Protein AF-A0A3P7R2J6-F1 (afdb_monomer_lite)

Sequence (200 aa):
VFAETDKSRPGPAIRRESARAYRVFIKEEDLAAKFSRNQPDRDTSVAAAWGLPATSIGGKEVRNVSLSYWCLSPGRAIYELLAQNIRNIILTSGTLYPVRSLQLELGLEGAIVLQNPHVIAREQVHVAVIPKAPDGGALNSGYAFRDSVAYQRSLGLMLANLFRIIPRGILVFFPSYALMRKCLDYWQVCCCPDFHFLLQ

Foldseek 3Di:
DDDDDPVPDDDPVVVVVLVVFKDKDKDKDFPVVVPPDDDDDDDPPPDDPPRDDDDDDPDDRDIDIDIDMDGNQQLVVVVVVVVVVDPDDDDDDPPCPPVVVVCVSNVNNVPDDDDDPDPDDPVVDDDDDDQWAPVRQGQDCDPVPLLDPSNLVRVQNRVLVVLVVDPPDDDDDDPDPVSVVSSVVSLVPPPPVSSVVVPD

InterPro domains:
  IPR027417 P-loop containing nucleoside triphosphate hydrolase [G3DSA:3.40.50.300] (136-197)
  IPR045028 Helicase superfamily 1/2, DinG/Rad3-like [PTHR11472] (34-188)

Secondary structure (DSSP, 8-state):
-----GGG---HHHHHHHHHHEEEEEEEEEGGGGSSS----S------TTSPPP---TTS--EEEEEEEEE--THHHHHHHHHTT-S------TT--SHHHHHHHHT-TTS----PPPSS-GGG-------B-TTS-B---STTTTT-HHHHHHHHHHHHHHHHH-TT------S-HHHHHHHHHHHHHS--GGGGGG--

Structure (mmCIF, N/CA/C/O backbone):
data_AF-A0A3P7R2J6-F1
#
_entry.id   AF-A0A3P7R2J6-F1
#
loop_
_atom_site.group_PDB
_atom_site.id
_atom_site.type_symbol
_atom_site.label_atom_id
_atom_site.label_alt_id
_atom_site.label_comp_id
_atom_site.label_asym_id
_atom_site.label_entity_id
_atom_site.label_seq_id
_atom_site.pdbx_PDB_ins_code
_atom_site.Cartn_x
_atom_site.Cartn_y
_atom_site.Cartn_z
_atom_site.occupancy
_atom_site.B_iso_or_equiv
_atom_site.auth_seq_id
_atom_site.auth_comp_id
_atom_site.auth_asym_id
_atom_site.auth_atom_id
_atom_site.pdbx_PDB_model_num
ATOM 1 N N . VAL A 1 1 ? 18.055 12.170 34.040 1.00 30.91 1 VAL A N 1
ATOM 2 C CA . VAL A 1 1 ? 17.493 12.154 35.408 1.00 30.91 1 VAL A CA 1
ATOM 3 C C . VAL A 1 1 ? 16.235 13.003 35.387 1.00 30.91 1 VAL A C 1
ATOM 5 O O . VAL A 1 1 ? 16.337 14.217 35.466 1.00 30.91 1 VAL A O 1
ATOM 8 N N . PHE A 1 2 ? 15.072 12.393 35.164 1.00 27.39 2 PHE A N 1
ATOM 9 C CA . PHE A 1 2 ? 13.793 13.071 35.372 1.00 27.39 2 PHE A CA 1
ATOM 10 C C . PHE A 1 2 ? 13.275 12.603 36.729 1.00 27.39 2 PHE A C 1
ATOM 12 O O . PHE A 1 2 ? 13.072 11.407 36.934 1.00 27.39 2 PHE A O 1
ATOM 19 N N . ALA A 1 3 ? 13.180 13.531 37.678 1.00 30.17 3 ALA A N 1
ATOM 20 C CA . ALA A 1 3 ? 12.633 13.274 38.998 1.00 30.17 3 ALA A CA 1
ATOM 21 C C . ALA A 1 3 ? 11.109 13.131 38.872 1.00 30.17 3 ALA A C 1
ATOM 23 O O . ALA A 1 3 ? 10.397 14.114 38.677 1.00 30.17 3 ALA A O 1
ATOM 24 N N . GLU A 1 4 ? 10.622 11.894 38.930 1.00 33.28 4 GLU A N 1
ATOM 25 C CA . GLU A 1 4 ? 9.196 11.577 39.014 1.00 33.28 4 GLU A CA 1
ATOM 26 C C . GLU A 1 4 ? 8.696 11.876 40.434 1.00 33.28 4 GLU A C 1
ATOM 28 O O . GLU A 1 4 ? 9.169 11.287 41.409 1.00 33.28 4 GLU A O 1
ATOM 33 N N . THR A 1 5 ? 7.745 12.801 40.561 1.00 37.22 5 THR A N 1
ATOM 34 C CA . THR A 1 5 ? 7.047 13.090 41.816 1.00 37.22 5 THR A CA 1
ATOM 35 C C . THR A 1 5 ? 6.115 11.929 42.183 1.00 37.22 5 THR A C 1
ATOM 37 O O . THR A 1 5 ? 5.394 11.386 41.352 1.00 37.22 5 THR A O 1
ATOM 40 N N . ASP A 1 6 ? 6.116 11.530 43.456 1.00 40.78 6 ASP A N 1
ATOM 41 C CA . ASP A 1 6 ? 5.529 10.270 43.957 1.00 40.78 6 ASP A CA 1
ATOM 42 C C . ASP A 1 6 ? 3.998 10.135 43.761 1.00 40.78 6 ASP A C 1
ATOM 44 O O . ASP A 1 6 ? 3.433 9.056 43.917 1.00 40.78 6 ASP A O 1
ATOM 48 N N . LYS A 1 7 ? 3.308 11.221 43.378 1.00 40.12 7 LYS A N 1
ATOM 49 C CA . LYS A 1 7 ? 1.847 11.262 43.167 1.00 40.12 7 LYS A CA 1
ATOM 50 C C . LYS A 1 7 ? 1.391 10.901 41.749 1.00 40.12 7 LYS A C 1
ATOM 52 O O . LYS A 1 7 ? 0.196 10.728 41.539 1.00 40.12 7 LYS A O 1
ATOM 57 N N . SER A 1 8 ? 2.306 10.768 40.790 1.00 44.53 8 SER A N 1
ATOM 58 C CA . SER A 1 8 ? 2.000 10.417 39.394 1.00 44.53 8 SER A CA 1
ATOM 59 C C . SER A 1 8 ? 2.550 9.050 38.995 1.00 44.53 8 SER A C 1
ATOM 61 O O . SER A 1 8 ? 2.707 8.776 37.810 1.00 44.53 8 SER A O 1
ATOM 63 N N . ARG A 1 9 ? 2.864 8.174 39.959 1.00 42.16 9 ARG A N 1
ATOM 64 C CA . ARG A 1 9 ? 3.350 6.827 39.651 1.00 42.16 9 ARG A CA 1
ATOM 65 C C . ARG A 1 9 ? 2.194 5.970 39.127 1.00 42.16 9 ARG A C 1
ATOM 67 O O . ARG A 1 9 ? 1.325 5.600 39.918 1.00 42.16 9 ARG A O 1
ATOM 74 N N . PRO A 1 10 ? 2.170 5.606 37.831 1.00 52.72 10 PRO A N 1
ATOM 75 C CA . PRO A 1 10 ? 1.213 4.623 37.352 1.00 52.72 10 PRO A CA 1
ATOM 76 C C . PRO A 1 10 ? 1.406 3.322 38.141 1.00 52.72 10 PRO A C 1
ATOM 78 O O . PRO A 1 10 ? 2.542 2.898 38.385 1.00 52.72 10 PRO A O 1
ATOM 81 N N . GLY A 1 11 ? 0.299 2.710 38.567 1.00 54.06 11 GLY A N 1
ATOM 82 C CA . GLY A 1 11 ? 0.320 1.487 39.367 1.00 54.06 11 GLY A CA 1
ATOM 83 C C . GLY A 1 11 ? 1.126 0.357 38.701 1.00 54.06 11 GLY A C 1
ATOM 84 O O . GLY A 1 11 ? 1.355 0.376 37.487 1.00 54.06 11 GLY A O 1
ATOM 85 N N . PRO A 1 12 ? 1.551 -0.665 39.465 1.00 56.03 12 PRO A N 1
ATOM 86 C CA . PRO A 1 12 ? 2.433 -1.729 38.973 1.00 56.03 12 PRO A CA 1
ATOM 87 C C . PRO A 1 12 ? 1.874 -2.473 37.746 1.00 56.03 12 PRO A C 1
ATOM 89 O O . PRO A 1 12 ? 2.648 -2.910 36.895 1.00 56.03 12 PRO A O 1
ATOM 92 N N . ALA A 1 13 ? 0.546 -2.554 37.607 1.00 57.53 13 ALA A N 1
ATOM 93 C CA . ALA A 1 13 ? -0.122 -3.108 36.429 1.00 57.53 13 ALA A CA 1
ATOM 94 C C . ALA A 1 13 ? 0.116 -2.268 35.158 1.00 57.53 13 ALA A C 1
ATOM 96 O O . ALA A 1 13 ? 0.540 -2.808 34.139 1.00 57.53 13 ALA A O 1
ATOM 97 N N . ILE A 1 14 ? -0.051 -0.943 35.245 1.00 60.50 14 ILE A N 1
ATOM 98 C CA . ILE A 1 14 ? 0.155 -0.012 34.125 1.00 60.50 14 ILE A CA 1
ATOM 99 C C . ILE A 1 14 ? 1.630 -0.006 33.708 1.00 60.50 14 ILE A C 1
ATOM 101 O O . ILE A 1 14 ? 1.932 -0.063 32.521 1.00 60.50 14 ILE A O 1
ATOM 105 N N . ARG A 1 15 ? 2.570 -0.034 34.665 1.00 58.94 15 ARG A N 1
ATOM 106 C CA . ARG A 1 15 ? 4.012 -0.137 34.360 1.00 58.94 15 ARG A CA 1
ATOM 107 C C . ARG A 1 15 ? 4.361 -1.418 33.603 1.00 58.94 15 ARG A C 1
ATOM 109 O O . ARG A 1 15 ? 5.131 -1.376 32.643 1.00 58.94 15 ARG A O 1
ATOM 116 N N . ARG A 1 16 ? 3.791 -2.553 34.019 1.00 60.91 16 ARG A N 1
ATOM 117 C CA . ARG A 1 16 ? 4.021 -3.855 33.376 1.00 60.91 16 ARG A CA 1
ATOM 118 C C . ARG A 1 16 ? 3.439 -3.903 31.963 1.00 60.91 16 ARG A C 1
ATOM 120 O O . ARG A 1 16 ? 3.999 -4.572 31.102 1.00 60.91 16 ARG A O 1
ATOM 127 N N . GLU A 1 17 ? 2.355 -3.180 31.719 1.00 63.66 17 GLU A N 1
ATOM 128 C CA . GLU A 1 17 ? 1.690 -3.100 30.421 1.00 63.66 17 GLU A CA 1
ATOM 129 C C . GLU A 1 17 ? 2.388 -2.120 29.459 1.00 63.66 17 GLU A C 1
ATOM 131 O O . GLU A 1 17 ? 2.658 -2.475 28.310 1.00 63.66 17 GLU A O 1
ATOM 136 N N . SER A 1 18 ? 2.820 -0.949 29.943 1.00 64.75 18 SER A N 1
ATOM 137 C CA . SER A 1 18 ? 3.639 -0.000 29.172 1.00 64.75 18 SER A CA 1
ATOM 138 C C . SER A 1 18 ? 4.976 -0.611 28.737 1.00 64.75 18 SER A C 1
ATOM 140 O O . SER A 1 18 ? 5.429 -0.381 27.618 1.00 64.75 18 SER A O 1
ATOM 142 N N . ALA A 1 19 ? 5.583 -1.469 29.563 1.00 68.62 19 ALA A N 1
ATOM 143 C CA . ALA A 1 19 ? 6.794 -2.205 29.195 1.00 68.62 19 ALA A CA 1
ATOM 144 C C . ALA A 1 19 ? 6.578 -3.231 28.062 1.00 68.62 19 ALA A C 1
ATOM 146 O O . ALA A 1 19 ? 7.545 -3.669 27.439 1.00 68.62 19 ALA A O 1
ATOM 147 N N . ARG A 1 20 ? 5.334 -3.636 27.764 1.00 74.94 20 ARG A N 1
ATOM 148 C CA . ARG A 1 20 ? 5.023 -4.543 26.641 1.00 74.94 20 ARG A CA 1
ATOM 149 C C . ARG A 1 20 ? 4.793 -3.781 25.341 1.00 74.94 20 ARG A C 1
ATOM 151 O O . ARG A 1 20 ? 5.204 -4.268 24.295 1.00 74.94 20 ARG A O 1
ATOM 158 N N . ALA A 1 21 ? 4.185 -2.598 25.419 1.00 81.69 21 ALA A N 1
ATOM 159 C CA . ALA A 1 21 ? 3.823 -1.798 24.254 1.00 81.69 21 ALA A CA 1
ATOM 160 C C . ALA A 1 21 ? 4.933 -0.848 23.782 1.00 81.69 21 ALA A C 1
ATOM 162 O O . ALA A 1 21 ? 4.986 -0.552 22.593 1.00 81.69 21 ALA A O 1
ATOM 163 N N . TYR A 1 22 ? 5.817 -0.380 24.668 1.00 88.44 22 TYR A N 1
ATOM 164 C CA . TYR A 1 22 ? 6.804 0.643 24.319 1.00 88.44 22 TYR A CA 1
ATOM 165 C C . TYR A 1 22 ? 8.252 0.140 24.344 1.00 88.44 22 TYR A C 1
ATOM 167 O O . TYR A 1 22 ? 8.627 -0.741 25.127 1.00 88.44 22 TYR A O 1
ATOM 175 N N . ARG A 1 23 ? 9.093 0.720 23.482 1.00 89.19 23 ARG A N 1
ATOM 176 C CA . ARG A 1 23 ? 10.543 0.480 23.419 1.00 89.19 23 ARG A CA 1
ATOM 177 C C . ARG A 1 23 ? 11.303 1.800 23.347 1.00 89.19 23 ARG A C 1
ATOM 179 O O . ARG A 1 23 ? 10.919 2.703 22.610 1.00 89.19 23 ARG A O 1
ATOM 186 N N . VAL A 1 24 ? 12.393 1.891 24.105 1.00 90.06 24 VAL A N 1
ATOM 187 C CA . VAL A 1 24 ? 13.319 3.029 24.067 1.00 90.06 24 VAL A CA 1
ATOM 188 C C . VAL A 1 24 ? 14.517 2.633 23.213 1.00 90.06 24 VAL A C 1
ATOM 190 O O . VAL A 1 24 ? 15.125 1.591 23.450 1.00 90.06 24 VAL A O 1
ATOM 193 N N . PHE A 1 25 ? 14.855 3.467 22.238 1.00 87.81 25 PHE A N 1
ATOM 194 C CA . PHE A 1 25 ? 16.060 3.341 21.431 1.00 87.81 25 PHE A CA 1
ATOM 195 C C . PHE A 1 25 ? 16.913 4.592 21.614 1.00 87.81 25 PHE A C 1
ATOM 197 O O . PHE A 1 25 ? 16.408 5.709 21.506 1.00 87.81 25 PHE A O 1
ATOM 204 N N . ILE A 1 26 ? 18.198 4.399 21.898 1.00 88.75 26 ILE A N 1
ATOM 205 C CA . ILE A 1 26 ? 19.177 5.480 21.994 1.00 88.75 26 ILE A CA 1
ATOM 206 C C . ILE A 1 26 ? 20.141 5.297 20.830 1.00 88.75 26 ILE A C 1
ATOM 208 O O . ILE A 1 26 ? 20.768 4.246 20.700 1.00 88.75 26 ILE A O 1
ATOM 212 N N . LYS A 1 27 ? 20.219 6.309 19.969 1.00 85.00 27 LYS A N 1
ATOM 213 C CA . LYS A 1 27 ? 21.153 6.363 18.850 1.00 85.00 27 LYS A CA 1
ATOM 214 C C . LYS A 1 27 ? 22.178 7.444 19.128 1.00 85.00 27 LYS A C 1
ATOM 216 O O . LYS A 1 27 ? 21.814 8.612 19.239 1.00 85.00 27 LYS A O 1
ATOM 221 N N . GLU A 1 28 ? 23.440 7.062 19.192 1.00 82.62 28 GLU A N 1
ATOM 222 C CA . GLU A 1 28 ? 24.548 8.008 19.195 1.00 82.62 28 GLU A CA 1
ATOM 223 C C . GLU A 1 28 ? 25.143 8.016 17.785 1.00 82.62 28 GLU A C 1
ATOM 225 O O . GLU A 1 28 ? 25.552 6.975 17.274 1.00 82.62 28 GLU A O 1
ATOM 230 N N . GLU A 1 29 ? 25.101 9.166 17.110 1.00 72.81 29 GLU A N 1
ATOM 231 C CA . GLU A 1 29 ? 25.808 9.370 15.846 1.00 72.81 29 GLU A CA 1
ATOM 232 C C . GLU A 1 29 ? 27.009 10.291 16.064 1.00 72.81 29 GLU A C 1
ATOM 234 O O . GLU A 1 29 ? 26.862 11.453 16.463 1.00 72.81 29 GLU A O 1
ATOM 239 N N . ASP A 1 30 ? 28.191 9.773 15.730 1.00 61.16 30 ASP A N 1
ATOM 240 C CA . ASP A 1 30 ? 29.416 10.557 15.652 1.00 61.16 30 ASP A CA 1
ATOM 241 C C . ASP A 1 30 ? 29.414 11.373 14.354 1.00 61.16 30 ASP A C 1
ATOM 243 O O . ASP A 1 30 ? 29.507 10.837 13.245 1.00 61.16 30 ASP A O 1
ATOM 247 N N . LEU A 1 31 ? 29.315 12.699 14.485 1.00 56.44 31 LEU A N 1
ATOM 248 C CA . LEU A 1 31 ? 29.324 13.618 13.342 1.00 56.44 31 LEU A CA 1
ATOM 249 C C . LEU A 1 31 ? 30.655 13.596 12.568 1.00 56.44 31 LEU A C 1
ATOM 251 O O . LEU A 1 31 ? 30.676 13.944 11.390 1.00 56.44 31 LEU A O 1
ATOM 255 N N . ALA A 1 32 ? 31.749 13.137 13.183 1.00 53.03 32 ALA A N 1
ATOM 256 C CA . ALA A 1 32 ? 33.075 13.107 12.567 1.00 53.03 32 ALA A CA 1
ATOM 257 C C . ALA A 1 32 ? 33.199 12.090 11.411 1.00 53.03 32 ALA A C 1
ATOM 259 O O . ALA A 1 32 ? 33.907 12.341 10.436 1.00 53.03 32 ALA A O 1
ATOM 260 N N . ALA A 1 33 ? 32.479 10.963 11.460 1.00 46.81 33 ALA A N 1
ATOM 261 C CA . ALA A 1 33 ? 32.680 9.853 10.521 1.00 46.81 33 ALA A CA 1
ATOM 262 C C . ALA A 1 33 ? 32.080 10.082 9.118 1.00 46.81 33 ALA A C 1
ATOM 264 O O . ALA A 1 33 ? 32.432 9.374 8.175 1.00 46.81 33 ALA A O 1
ATOM 265 N N . LYS A 1 34 ? 31.191 11.073 8.949 1.00 44.34 34 LYS A N 1
ATOM 266 C CA . LYS A 1 34 ? 30.589 11.413 7.643 1.00 44.34 34 LYS A CA 1
ATOM 267 C C . LYS A 1 34 ? 31.335 12.524 6.890 1.00 44.34 34 LYS A C 1
ATOM 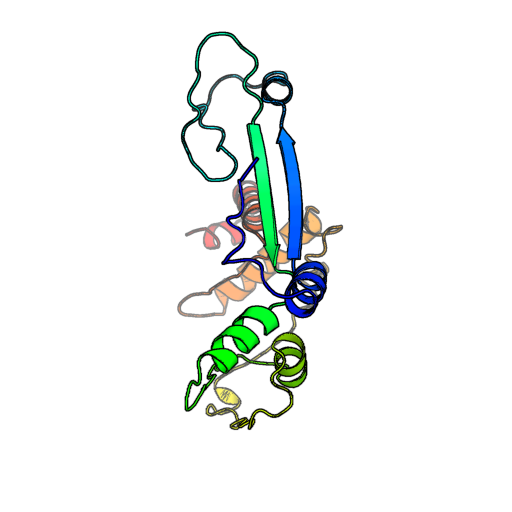269 O O . LYS A 1 34 ? 31.065 12.718 5.711 1.00 44.34 34 LYS A O 1
ATOM 274 N N . PHE A 1 35 ? 32.292 13.210 7.526 1.00 42.91 35 PHE A N 1
ATOM 275 C CA . PHE A 1 35 ? 33.056 14.307 6.909 1.00 42.91 35 PHE A CA 1
ATOM 276 C C . PHE A 1 35 ? 34.310 13.862 6.135 1.00 42.91 35 PHE A C 1
ATOM 278 O O . PHE A 1 35 ? 34.960 14.696 5.512 1.00 42.91 35 PHE A O 1
ATOM 285 N N . SER A 1 36 ? 34.644 12.565 6.112 1.00 39.22 36 SER A N 1
ATOM 286 C CA . SER A 1 36 ? 35.823 12.048 5.399 1.00 39.22 36 SER A CA 1
ATOM 287 C C . SER A 1 36 ? 35.462 10.959 4.384 1.00 39.22 36 SER A C 1
ATOM 289 O O . SER A 1 36 ? 35.779 9.784 4.559 1.00 39.22 36 SER A O 1
ATOM 291 N N . ARG A 1 37 ? 34.759 11.336 3.307 1.00 35.38 37 ARG A N 1
ATOM 292 C CA . ARG A 1 37 ? 34.873 10.660 1.999 1.00 35.38 37 ARG A CA 1
ATOM 293 C C . ARG A 1 37 ? 34.274 11.514 0.872 1.00 35.38 37 ARG A C 1
ATOM 295 O O . ARG A 1 37 ? 33.083 11.462 0.609 1.00 35.38 37 ARG A O 1
ATOM 302 N N . ASN A 1 38 ? 35.160 12.278 0.229 1.00 33.53 38 ASN A N 1
ATOM 303 C CA . ASN A 1 38 ? 35.146 12.755 -1.162 1.00 33.53 38 ASN A CA 1
ATOM 304 C C . ASN A 1 38 ? 33.808 13.188 -1.799 1.00 33.53 38 ASN A C 1
ATOM 306 O O . ASN A 1 38 ? 33.161 12.356 -2.425 1.00 33.53 38 ASN A O 1
ATOM 310 N N . GLN A 1 39 ? 33.523 14.502 -1.817 1.00 34.34 39 GLN A N 1
ATOM 311 C CA . GLN A 1 39 ? 33.205 15.260 -3.049 1.00 34.34 39 GLN A CA 1
ATOM 312 C C . GLN A 1 39 ? 33.215 16.786 -2.778 1.00 34.34 39 GLN A C 1
ATOM 314 O O . GLN A 1 39 ? 32.616 17.204 -1.787 1.00 34.34 39 GLN A O 1
ATOM 319 N N . PRO A 1 40 ? 33.880 17.623 -3.603 1.00 39.78 40 PRO A N 1
ATOM 320 C CA . PRO A 1 40 ? 33.769 19.079 -3.529 1.00 39.78 40 PRO A CA 1
ATOM 321 C C . PRO A 1 40 ? 32.522 19.560 -4.295 1.00 39.78 40 PRO A C 1
ATOM 323 O O . PRO A 1 40 ? 32.128 18.946 -5.283 1.00 39.78 40 PRO A O 1
ATOM 326 N N . ASP A 1 41 ? 31.935 20.659 -3.824 1.00 37.94 41 ASP A N 1
ATOM 327 C CA . ASP A 1 41 ? 30.803 21.400 -4.401 1.00 37.94 41 ASP A CA 1
ATOM 328 C C . ASP A 1 41 ? 29.446 20.684 -4.516 1.00 37.94 41 ASP A C 1
ATOM 330 O O . ASP A 1 41 ? 29.077 20.127 -5.550 1.00 37.94 41 ASP A O 1
ATOM 334 N N . ARG A 1 42 ? 28.638 20.827 -3.454 1.00 32.41 42 ARG A N 1
ATOM 335 C CA . ARG A 1 42 ? 27.230 21.269 -3.529 1.00 32.41 42 ARG A CA 1
ATOM 336 C C . ARG A 1 42 ? 26.654 21.457 -2.124 1.00 32.41 42 ARG A C 1
ATOM 338 O O . ARG A 1 42 ? 26.579 20.498 -1.363 1.00 32.41 42 ARG A O 1
ATOM 345 N N . ASP A 1 43 ? 26.265 22.694 -1.820 1.00 30.34 43 ASP A N 1
ATOM 346 C CA . ASP A 1 43 ? 25.390 23.153 -0.731 1.00 30.34 43 ASP A CA 1
ATOM 347 C C . ASP A 1 43 ? 25.151 22.157 0.411 1.00 30.34 43 ASP A C 1
ATOM 349 O O . ASP A 1 43 ? 24.165 21.416 0.482 1.00 30.34 43 ASP A O 1
ATOM 353 N N . THR A 1 44 ? 26.102 22.184 1.339 1.00 38.09 44 THR A N 1
ATOM 354 C CA . THR A 1 44 ? 26.201 21.352 2.533 1.00 38.09 44 THR A CA 1
ATOM 355 C C . THR A 1 44 ? 25.109 21.700 3.549 1.00 38.09 44 THR A C 1
ATOM 357 O O . THR A 1 44 ? 25.350 22.354 4.559 1.00 38.09 44 THR A O 1
ATOM 360 N N . SER A 1 45 ? 23.890 21.222 3.312 1.00 34.34 45 SER A N 1
ATOM 361 C CA . SER A 1 45 ? 22.836 21.118 4.328 1.00 34.34 45 SER A CA 1
ATOM 362 C C . SER A 1 45 ? 22.460 19.648 4.507 1.00 34.34 45 SER A C 1
ATOM 364 O O . SER A 1 45 ? 21.393 19.173 4.122 1.00 34.34 45 SER A O 1
ATOM 366 N N . VAL A 1 46 ? 23.396 18.877 5.070 1.00 41.03 46 VAL A N 1
ATOM 367 C CA . VAL A 1 46 ? 23.153 17.467 5.385 1.00 41.03 46 VAL A CA 1
ATOM 368 C C . VAL A 1 46 ? 22.244 17.412 6.606 1.00 41.03 46 VAL A C 1
ATOM 370 O O . VAL A 1 46 ? 22.665 17.630 7.740 1.00 41.03 46 VAL A O 1
ATOM 373 N N . ALA A 1 47 ? 20.970 17.184 6.304 1.00 37.09 47 ALA A N 1
ATOM 374 C CA . ALA A 1 47 ? 19.843 17.026 7.199 1.00 37.09 47 ALA A CA 1
ATOM 375 C C . ALA A 1 47 ? 20.216 16.346 8.524 1.00 37.09 47 ALA A C 1
ATOM 377 O O . ALA A 1 47 ? 20.549 15.159 8.576 1.00 37.09 47 ALA A O 1
ATOM 378 N N . ALA A 1 48 ? 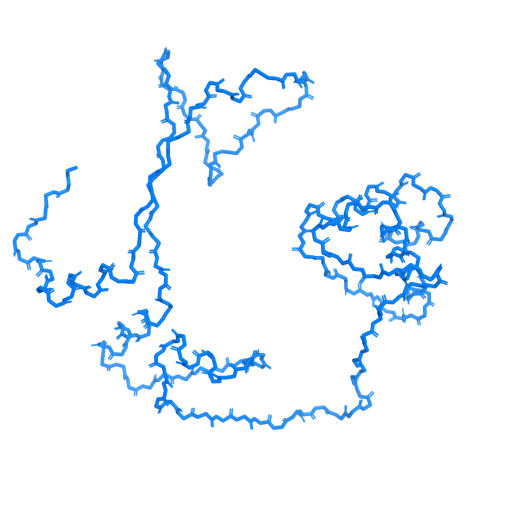20.068 17.102 9.615 1.00 42.12 48 ALA A N 1
ATOM 379 C CA . ALA A 1 48 ? 19.812 16.529 10.923 1.00 42.12 48 ALA A CA 1
ATOM 380 C C . ALA A 1 48 ? 18.651 15.539 10.798 1.00 42.12 48 ALA A C 1
ATOM 382 O O . ALA A 1 48 ? 17.758 15.733 9.973 1.00 42.12 48 ALA A O 1
ATOM 383 N N . ALA A 1 49 ? 18.634 14.515 11.644 1.00 47.16 49 ALA A N 1
ATOM 384 C CA . ALA A 1 49 ? 17.660 13.425 11.636 1.00 47.16 49 ALA A CA 1
ATOM 385 C C . ALA A 1 49 ? 16.164 13.846 11.628 1.00 47.16 49 ALA A C 1
ATOM 387 O O . ALA A 1 49 ? 15.317 12.972 11.496 1.00 47.16 49 ALA A O 1
ATOM 388 N N . TRP A 1 50 ? 15.850 15.150 11.725 1.00 39.53 50 TRP A N 1
ATOM 389 C CA . TRP A 1 50 ? 14.525 15.774 11.598 1.00 39.53 50 TRP A CA 1
ATOM 390 C C . TRP A 1 50 ? 14.534 17.192 10.967 1.00 39.53 50 TRP A C 1
ATOM 392 O O . TRP A 1 50 ? 13.689 18.016 11.297 1.00 39.53 50 TRP A O 1
ATOM 402 N N . GLY A 1 51 ? 15.488 17.529 10.089 1.00 42.19 51 GLY A N 1
ATOM 403 C CA . GLY A 1 51 ? 15.466 18.804 9.342 1.00 42.19 51 GLY A CA 1
ATOM 404 C C . GLY A 1 51 ? 15.740 20.083 10.156 1.00 42.19 51 GLY A C 1
ATOM 405 O O . GLY A 1 51 ? 15.472 21.178 9.670 1.00 42.19 51 GLY A O 1
ATOM 406 N N . LEU A 1 52 ? 16.281 19.971 11.373 1.00 42.75 52 LEU A N 1
ATOM 407 C CA . LEU A 1 52 ? 16.696 21.120 12.190 1.00 42.75 52 LEU A CA 1
ATOM 408 C C . LEU A 1 52 ? 18.149 21.544 11.882 1.00 42.75 52 LEU A C 1
ATOM 410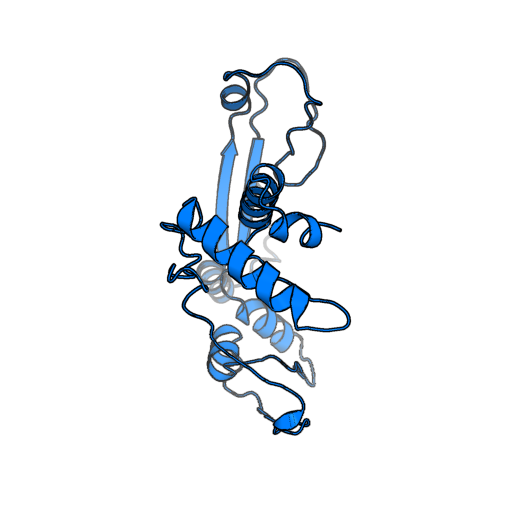 O O . LEU A 1 52 ? 18.985 20.681 11.604 1.00 42.75 52 LEU A O 1
ATOM 414 N N . PRO A 1 53 ? 18.481 22.847 11.940 1.00 40.19 53 PRO A N 1
ATOM 415 C CA . PRO A 1 53 ? 19.831 23.333 11.658 1.00 40.19 53 PRO A CA 1
ATOM 416 C C . PRO A 1 53 ? 20.835 22.894 12.738 1.00 40.19 53 PRO A C 1
ATOM 418 O O . PRO A 1 53 ? 20.574 22.995 13.938 1.00 40.19 53 PRO A O 1
ATOM 421 N N . ALA A 1 54 ? 22.006 22.418 12.306 1.00 48.62 54 ALA A N 1
ATOM 422 C CA . ALA A 1 54 ? 23.106 22.051 13.193 1.00 48.62 54 ALA A CA 1
ATOM 423 C C . ALA A 1 54 ? 23.681 23.309 13.866 1.00 48.62 54 ALA A C 1
ATOM 425 O O . ALA A 1 54 ? 24.182 24.205 13.192 1.00 48.62 54 ALA A O 1
ATOM 426 N N . THR A 1 55 ? 23.616 23.383 15.198 1.00 45.47 55 THR A N 1
ATOM 427 C CA . THR A 1 55 ? 24.223 24.481 15.965 1.00 45.47 55 THR A CA 1
ATOM 428 C C . THR A 1 55 ? 25.611 24.044 16.431 1.00 45.47 55 THR A C 1
ATOM 430 O O . THR A 1 55 ? 25.732 23.158 17.275 1.00 45.47 55 THR A O 1
ATOM 433 N N . SER A 1 56 ? 26.671 24.639 15.882 1.00 47.12 56 SER A N 1
ATOM 434 C CA . SER A 1 56 ? 28.044 24.412 16.344 1.00 47.12 56 SER A CA 1
ATOM 435 C C . SER A 1 56 ? 28.331 25.268 17.581 1.00 47.12 56 SER A C 1
ATOM 437 O O . SER A 1 56 ? 28.479 26.484 17.469 1.00 47.12 56 SER A O 1
ATOM 439 N N . ILE A 1 57 ? 28.444 24.650 18.759 1.00 44.09 57 ILE A N 1
ATOM 440 C CA . ILE A 1 57 ? 28.967 25.309 19.964 1.00 44.09 57 ILE A CA 1
ATOM 441 C C . ILE A 1 57 ? 30.423 24.862 20.147 1.00 44.09 57 ILE A C 1
ATOM 443 O O . ILE A 1 57 ? 30.682 23.735 20.550 1.00 44.09 57 ILE A O 1
ATOM 447 N N . GLY A 1 58 ? 31.357 25.757 19.809 1.00 40.12 58 GLY A N 1
ATOM 448 C CA . GLY A 1 58 ? 32.764 25.776 20.233 1.00 40.12 58 GLY A CA 1
ATOM 449 C C . GLY A 1 58 ? 33.527 24.446 20.288 1.00 40.12 58 GLY A C 1
ATOM 450 O O . GLY A 1 58 ? 33.610 23.844 21.352 1.00 40.12 58 GLY A O 1
ATOM 451 N N . GLY A 1 59 ? 34.177 24.058 19.182 1.00 46.16 59 GLY A N 1
ATOM 452 C CA . GLY A 1 59 ? 35.407 23.239 19.146 1.00 46.16 59 GLY A CA 1
ATOM 453 C C . GLY A 1 59 ? 35.411 21.842 19.790 1.00 46.16 59 GLY A C 1
ATOM 454 O O . GLY A 1 59 ? 36.434 21.166 19.731 1.00 46.16 59 GLY A O 1
ATOM 455 N N . LYS A 1 60 ? 34.313 21.389 20.397 1.00 49.34 60 LYS A N 1
ATOM 456 C CA . LYS A 1 60 ? 34.154 20.044 20.958 1.00 49.34 60 LYS A CA 1
ATOM 457 C C . LYS A 1 60 ? 33.354 19.186 19.990 1.00 49.34 60 LYS A C 1
ATOM 459 O O . LYS A 1 60 ? 32.381 19.665 19.415 1.00 49.34 60 LYS A O 1
ATOM 464 N N . GLU A 1 61 ? 33.764 17.928 19.833 1.00 54.66 61 GLU A N 1
ATOM 465 C CA . GLU A 1 61 ? 32.995 16.887 19.143 1.00 54.66 61 GLU A CA 1
ATOM 466 C C . GLU A 1 61 ? 31.530 16.938 19.594 1.00 54.66 61 GLU A C 1
ATOM 468 O O . GLU A 1 61 ? 31.191 16.567 20.720 1.00 54.66 61 GLU A O 1
ATOM 473 N N . VAL A 1 62 ? 30.654 17.442 18.726 1.00 61.03 62 VAL A N 1
ATOM 474 C CA . VAL A 1 62 ? 29.217 17.435 18.980 1.00 61.03 62 VAL A CA 1
ATOM 475 C C . VAL A 1 62 ? 28.724 16.045 18.602 1.00 61.03 62 VAL A C 1
ATOM 477 O O . VAL A 1 62 ? 28.684 15.684 17.427 1.00 61.03 62 VAL A O 1
ATOM 480 N N . ARG A 1 63 ? 28.386 15.235 19.603 1.00 65.06 63 ARG A N 1
ATOM 481 C CA . ARG A 1 63 ? 27.696 13.962 19.382 1.00 65.06 63 ARG A CA 1
ATOM 482 C C . ARG A 1 63 ? 26.210 14.234 19.232 1.00 65.06 63 ARG A C 1
ATOM 484 O O . ARG A 1 63 ? 25.604 14.856 20.105 1.00 65.06 63 ARG A O 1
ATOM 491 N N . ASN A 1 64 ? 25.614 13.742 18.152 1.00 76.38 64 ASN A N 1
ATOM 492 C CA . ASN A 1 64 ? 24.166 13.766 18.014 1.00 76.38 64 ASN A CA 1
ATOM 493 C C . ASN A 1 64 ? 23.597 12.548 18.736 1.00 76.38 64 ASN A C 1
ATOM 495 O O . ASN A 1 64 ? 23.638 11.431 18.222 1.00 76.38 64 ASN A O 1
ATOM 499 N N . VAL A 1 65 ? 23.066 12.772 19.936 1.00 82.88 65 VAL A N 1
ATOM 500 C CA . VAL A 1 65 ? 22.341 11.750 20.694 1.00 82.88 65 VAL A CA 1
ATOM 501 C C . VAL A 1 65 ? 20.850 11.897 20.405 1.00 82.88 65 VAL A C 1
ATOM 503 O O . VAL A 1 65 ? 20.244 12.921 20.714 1.00 82.88 65 VAL A O 1
ATOM 506 N N . SER A 1 66 ? 20.247 10.871 19.810 1.00 84.62 66 SER A N 1
ATOM 507 C CA . SER A 1 66 ? 18.805 10.778 19.595 1.00 84.62 66 SER A CA 1
ATOM 508 C C . SER A 1 66 ? 18.206 9.743 20.541 1.00 84.62 66 SER A C 1
ATOM 510 O O . SER A 1 66 ? 18.600 8.578 20.535 1.00 84.62 66 SER A O 1
ATOM 512 N N . LEU A 1 67 ? 17.228 10.167 21.340 1.00 91.06 67 LEU A N 1
ATOM 513 C CA . LEU A 1 67 ? 16.399 9.283 22.152 1.00 91.06 67 LEU A CA 1
ATOM 514 C C . LEU A 1 67 ? 15.044 9.136 21.466 1.00 91.06 67 LEU A C 1
ATOM 516 O O . LEU A 1 67 ? 14.350 10.122 21.234 1.00 91.06 67 LEU A O 1
ATOM 520 N N . SER A 1 68 ? 14.665 7.903 21.145 1.00 89.75 68 SER A N 1
ATOM 521 C CA . SER A 1 68 ? 13.385 7.592 20.514 1.00 89.75 68 SER A CA 1
ATOM 522 C C . SER A 1 68 ? 12.558 6.663 21.401 1.00 89.75 68 SER A C 1
ATOM 524 O O . SER A 1 68 ? 13.033 5.605 21.814 1.00 89.75 68 SER A O 1
ATOM 526 N N . TYR A 1 69 ? 11.311 7.044 21.672 1.00 89.56 69 TYR A N 1
ATOM 527 C CA . TYR A 1 69 ? 10.350 6.251 22.438 1.00 89.56 69 TYR A CA 1
ATOM 528 C C . TYR A 1 69 ? 9.223 5.786 21.517 1.00 89.56 69 TYR A C 1
ATOM 530 O O . TYR A 1 69 ? 8.397 6.583 21.082 1.00 89.56 69 TYR A O 1
ATOM 538 N N . TRP A 1 70 ? 9.220 4.499 21.184 1.00 91.56 70 TRP A N 1
ATOM 539 C CA . TRP A 1 70 ? 8.338 3.924 20.172 1.00 91.56 70 TRP A CA 1
ATOM 540 C C . TRP A 1 70 ? 7.209 3.137 20.821 1.00 91.56 70 TRP A C 1
ATOM 542 O O . TRP A 1 70 ? 7.474 2.274 21.657 1.00 91.56 70 TRP A O 1
ATOM 552 N N . CYS A 1 71 ? 5.970 3.386 20.396 1.00 90.25 71 CYS A N 1
ATOM 553 C CA . CYS A 1 71 ? 4.835 2.511 20.674 1.00 90.25 71 CYS A CA 1
ATOM 554 C C . CYS A 1 71 ? 4.734 1.456 19.567 1.00 90.25 71 CYS A C 1
ATOM 556 O O . CYS A 1 71 ? 4.567 1.799 18.401 1.00 90.25 71 CYS A O 1
ATOM 558 N N . LEU A 1 72 ? 4.842 0.181 19.929 1.00 90.88 72 LEU A N 1
ATOM 559 C CA . LEU A 1 72 ? 4.745 -0.961 19.016 1.00 90.88 72 LEU A CA 1
ATOM 560 C C . LEU A 1 72 ? 3.364 -1.632 19.047 1.00 90.88 72 LEU A C 1
ATOM 562 O O . LEU A 1 72 ? 3.147 -2.603 18.332 1.00 90.88 72 LEU A O 1
ATOM 566 N N . SER A 1 73 ? 2.442 -1.141 19.882 1.00 90.06 73 SER A N 1
ATOM 567 C CA . SER A 1 73 ? 1.073 -1.651 19.984 1.00 90.06 73 SER A CA 1
ATOM 568 C C . SER A 1 73 ? 0.075 -0.555 19.599 1.00 90.06 73 SER A C 1
ATOM 570 O O . SER A 1 73 ? -0.187 0.331 20.419 1.00 90.06 73 SER A O 1
ATOM 572 N N . PRO A 1 74 ? -0.493 -0.579 18.379 1.00 88.56 74 PRO A N 1
ATOM 573 C CA . PRO A 1 74 ? -1.405 0.472 17.929 1.00 88.56 74 PRO A CA 1
ATOM 574 C C . PRO A 1 74 ? -2.722 0.484 18.724 1.00 88.56 74 PRO A C 1
ATOM 576 O O . PRO A 1 74 ? -3.284 1.553 18.961 1.00 88.56 74 PRO A O 1
ATOM 579 N N . GLY A 1 75 ? -3.168 -0.668 19.241 1.00 89.94 75 GLY A N 1
ATOM 580 C CA . GLY A 1 75 ? -4.332 -0.761 20.127 1.00 89.94 75 GLY A CA 1
ATOM 581 C C . GLY A 1 75 ? -4.191 -0.007 21.452 1.00 89.94 75 GLY A C 1
ATOM 582 O O . GLY A 1 75 ? -5.197 0.283 22.097 1.00 89.94 75 GLY A O 1
ATOM 583 N N . ARG A 1 76 ? -2.974 0.393 21.855 1.00 88.88 76 ARG A N 1
ATOM 584 C CA . ARG A 1 76 ? -2.780 1.163 23.091 1.00 88.88 76 ARG A CA 1
ATOM 585 C C . ARG A 1 76 ? -3.518 2.501 23.063 1.00 88.88 76 ARG A C 1
ATOM 587 O O . ARG A 1 76 ? -4.152 2.857 24.051 1.00 88.88 76 ARG A O 1
ATOM 594 N N . ALA A 1 77 ? -3.477 3.201 21.931 1.00 88.06 77 ALA A N 1
ATOM 595 C CA . ALA A 1 77 ? -4.169 4.477 21.775 1.00 88.06 77 ALA A CA 1
ATOM 596 C C . ALA A 1 77 ? -5.695 4.306 21.866 1.00 88.06 77 ALA A C 1
ATOM 598 O O . ALA A 1 77 ? -6.376 5.098 22.510 1.00 88.06 77 ALA A O 1
ATOM 599 N N . ILE A 1 78 ? -6.231 3.234 21.275 1.00 90.06 78 ILE A N 1
ATOM 600 C CA . ILE A 1 78 ? -7.660 2.906 21.340 1.00 90.06 78 ILE A CA 1
ATOM 601 C C . ILE A 1 78 ? -8.081 2.561 22.770 1.00 90.06 78 ILE A C 1
ATOM 603 O O . ILE A 1 78 ? -9.103 3.052 23.237 1.00 90.06 78 ILE A O 1
ATOM 607 N N . TYR A 1 79 ? -7.281 1.776 23.491 1.00 88.38 79 TYR A N 1
ATOM 608 C CA . TYR A 1 79 ? -7.539 1.460 24.895 1.00 88.38 79 TYR A CA 1
ATOM 609 C C . TYR A 1 79 ? -7.607 2.721 25.769 1.00 88.38 79 TYR A C 1
ATOM 611 O O . TYR A 1 79 ? -8.525 2.876 26.572 1.00 88.38 79 TYR A O 1
ATOM 619 N N . GLU A 1 80 ? -6.662 3.647 25.587 1.00 87.88 80 GLU A N 1
ATOM 620 C CA . GLU A 1 80 ? -6.645 4.918 26.318 1.00 87.88 80 GLU A CA 1
ATOM 621 C C . GLU A 1 80 ? -7.861 5.787 25.983 1.00 87.88 80 GLU A C 1
ATOM 623 O O . GLU A 1 80 ? -8.447 6.381 26.886 1.00 87.88 80 GLU A O 1
ATOM 628 N N . LEU A 1 81 ? -8.298 5.804 24.721 1.00 89.69 81 LEU A N 1
ATOM 629 C CA . LEU A 1 81 ? -9.532 6.477 24.313 1.00 89.69 81 LEU A CA 1
ATOM 630 C C . LEU A 1 81 ? -10.767 5.857 24.980 1.00 89.69 81 LEU A C 1
ATOM 632 O O . LEU A 1 81 ? -11.605 6.580 25.516 1.00 89.69 81 LEU A O 1
ATOM 636 N N . LEU A 1 82 ? -10.873 4.527 25.009 1.00 86.88 82 LEU A N 1
ATOM 637 C CA . LEU A 1 82 ? -11.983 3.834 25.672 1.00 86.88 82 LEU A CA 1
ATOM 638 C C . LEU A 1 82 ? -12.022 4.124 27.182 1.00 86.88 82 LEU A C 1
ATOM 640 O O . LEU A 1 82 ? -13.102 4.292 27.749 1.00 86.88 82 LEU A O 1
ATOM 644 N N . ALA A 1 83 ? -10.858 4.268 27.824 1.00 89.31 83 ALA A N 1
ATOM 645 C CA . ALA A 1 83 ? -10.754 4.621 29.239 1.00 89.31 83 ALA A CA 1
ATOM 646 C C . ALA A 1 83 ? -11.252 6.046 29.562 1.00 89.31 83 ALA A C 1
ATOM 648 O O . ALA A 1 83 ? -11.581 6.327 30.714 1.00 89.31 83 ALA A O 1
ATOM 649 N N . GLN A 1 84 ? -11.359 6.939 28.570 1.00 91.69 84 GLN A N 1
ATOM 650 C CA . GLN A 1 84 ? -11.886 8.301 28.747 1.00 91.69 84 GLN A CA 1
ATOM 651 C C . GLN A 1 84 ? -13.424 8.382 28.768 1.00 91.69 84 GLN A C 1
ATOM 653 O O . GLN A 1 84 ? -13.981 9.477 28.715 1.00 91.69 84 GLN A O 1
ATOM 658 N N . ASN A 1 85 ? -14.126 7.249 28.876 1.00 89.38 85 ASN A N 1
ATOM 659 C CA . ASN A 1 85 ? -15.589 7.185 28.964 1.00 89.38 85 ASN A CA 1
ATOM 660 C C . ASN A 1 85 ? -16.304 7.801 27.739 1.00 89.38 85 ASN A C 1
ATOM 662 O O . ASN A 1 85 ? -17.332 8.475 27.852 1.00 89.38 85 ASN A O 1
ATOM 666 N N . ILE A 1 86 ? -15.735 7.587 26.548 1.00 91.69 86 ILE A N 1
ATOM 667 C CA . ILE A 1 86 ? -16.314 8.003 25.264 1.00 91.69 86 ILE A CA 1
ATOM 668 C C . ILE A 1 86 ? -17.595 7.200 25.003 1.00 91.69 86 ILE A C 1
ATOM 670 O O . ILE A 1 86 ? -17.624 5.989 25.201 1.00 91.69 86 ILE A O 1
ATOM 674 N N . ARG A 1 87 ? -18.654 7.861 24.513 1.00 91.69 87 ARG A N 1
ATOM 675 C CA . ARG A 1 87 ? -19.939 7.191 24.242 1.00 91.69 87 ARG A CA 1
ATOM 676 C C . ARG A 1 87 ? -19.885 6.238 23.052 1.00 91.69 87 ARG A C 1
ATOM 678 O O . ARG A 1 87 ? -20.355 5.119 23.168 1.00 91.69 87 ARG A O 1
ATOM 685 N N . ASN A 1 88 ? -19.348 6.695 21.919 1.00 91.12 88 ASN A N 1
ATOM 686 C CA . ASN A 1 88 ? -19.298 5.932 20.671 1.00 91.12 88 ASN A CA 1
ATOM 687 C C . ASN A 1 88 ? -18.008 6.247 19.904 1.00 91.12 88 ASN A C 1
ATOM 689 O O . ASN A 1 88 ? -17.622 7.413 19.812 1.00 91.12 88 ASN A O 1
ATOM 693 N N . ILE A 1 89 ? -17.398 5.228 19.295 1.00 90.69 89 ILE A N 1
ATOM 694 C CA . ILE A 1 89 ? -16.292 5.368 18.340 1.00 90.69 89 ILE A CA 1
ATOM 695 C C . ILE A 1 89 ? -16.749 4.743 17.025 1.00 90.69 89 ILE A C 1
ATOM 697 O O . ILE A 1 89 ? -17.121 3.572 16.991 1.00 90.69 89 ILE A O 1
ATOM 701 N N . ILE A 1 90 ? -16.736 5.529 15.949 1.00 93.69 90 ILE A N 1
ATOM 702 C CA . ILE A 1 90 ? -17.132 5.077 14.613 1.00 93.69 90 ILE A CA 1
ATOM 703 C C . ILE A 1 90 ? -15.918 5.202 13.697 1.00 93.69 90 ILE A C 1
ATOM 705 O O . ILE A 1 90 ? -15.450 6.307 13.427 1.00 93.69 90 ILE A O 1
ATOM 709 N N . LEU A 1 91 ? -15.416 4.064 13.216 1.00 92.44 91 LEU A N 1
ATOM 710 C CA . LEU A 1 91 ? -14.322 4.004 12.253 1.00 92.44 91 LEU A CA 1
ATOM 711 C C . LEU A 1 91 ? -14.891 3.728 10.860 1.00 92.44 91 LEU A C 1
ATOM 713 O O . LEU A 1 91 ? -15.490 2.681 10.628 1.00 92.44 91 LEU A O 1
ATOM 717 N N . THR A 1 92 ? -14.691 4.660 9.929 1.00 93.50 92 THR A N 1
ATOM 718 C CA . THR A 1 92 ? -15.111 4.510 8.530 1.00 93.50 92 THR A CA 1
ATOM 719 C C . THR A 1 92 ? -13.923 4.723 7.602 1.00 93.50 92 THR A C 1
ATOM 721 O O . THR A 1 92 ? -13.155 5.668 7.759 1.00 93.50 92 THR A O 1
ATOM 724 N N . SER A 1 93 ? -13.745 3.825 6.637 1.00 92.50 93 SER A N 1
ATOM 725 C CA . SER A 1 93 ? -12.849 4.029 5.498 1.00 92.50 93 SER A CA 1
ATOM 726 C C . SER A 1 93 ? -13.233 3.072 4.370 1.00 92.50 93 SER A C 1
ATOM 728 O O . SER A 1 93 ? -13.733 1.974 4.615 1.00 92.50 93 SER A O 1
ATOM 730 N N . GLY A 1 94 ? -13.018 3.506 3.127 1.00 90.50 94 GLY A N 1
ATOM 731 C CA . GLY A 1 94 ? -13.304 2.708 1.932 1.00 90.50 94 GLY A CA 1
ATOM 732 C C . GLY A 1 94 ? -12.268 1.617 1.645 1.00 90.50 94 GLY A C 1
ATOM 733 O O . GLY A 1 94 ? -12.490 0.795 0.764 1.00 90.50 94 GLY A O 1
ATOM 734 N N . THR A 1 95 ? -11.143 1.599 2.365 1.00 90.56 95 THR A N 1
ATOM 735 C CA . THR A 1 95 ? -10.002 0.702 2.105 1.00 90.56 95 THR A CA 1
ATOM 736 C C . THR A 1 95 ? -9.602 -0.134 3.322 1.00 90.56 95 THR A C 1
ATOM 738 O O . THR A 1 95 ? -8.515 -0.710 3.342 1.00 90.56 95 THR A O 1
ATOM 741 N N . LEU A 1 96 ? -10.464 -0.234 4.344 1.00 88.69 96 LEU A N 1
ATOM 742 C CA . LEU A 1 96 ? -10.211 -1.085 5.513 1.00 88.69 96 LEU A CA 1
ATOM 743 C C . LEU A 1 96 ? -10.364 -2.559 5.134 1.00 88.69 96 LEU A C 1
ATOM 745 O O . LEU A 1 96 ? -11.429 -3.155 5.273 1.00 88.69 96 LEU A O 1
ATOM 749 N N . TYR A 1 97 ? -9.282 -3.156 4.651 1.00 89.19 97 TYR A N 1
ATOM 750 C CA . TYR A 1 97 ? -9.207 -4.580 4.373 1.00 89.19 97 TYR A CA 1
ATOM 751 C C . TYR A 1 97 ? -7.787 -5.091 4.645 1.00 89.19 97 TYR A C 1
ATOM 753 O O . TYR A 1 97 ? -6.832 -4.441 4.222 1.00 89.19 97 TYR A O 1
ATOM 761 N N . PRO A 1 98 ? -7.611 -6.256 5.294 1.00 91.88 98 PRO A N 1
ATOM 762 C CA . PRO A 1 98 ? -8.625 -7.125 5.903 1.00 91.88 98 PRO A CA 1
ATOM 763 C C . PRO A 1 98 ? -9.085 -6.635 7.293 1.00 91.88 98 PRO A C 1
ATOM 765 O O . PRO A 1 98 ? -8.270 -6.411 8.187 1.00 91.88 98 PRO A O 1
ATOM 768 N N . VAL A 1 99 ? -10.405 -6.532 7.513 1.00 92.00 99 VAL A N 1
ATOM 769 C CA . VAL A 1 99 ? -10.978 -5.956 8.754 1.00 92.00 99 VAL A CA 1
ATOM 770 C C . VAL A 1 99 ? -10.595 -6.735 10.013 1.00 92.00 99 VAL A C 1
ATOM 772 O O . VAL A 1 99 ? -10.294 -6.128 11.035 1.00 92.00 99 VAL A O 1
ATOM 775 N N . ARG A 1 100 ? -10.541 -8.070 9.948 1.00 92.06 100 ARG A N 1
ATOM 776 C CA . ARG A 1 100 ? -10.210 -8.897 11.118 1.00 92.06 100 ARG A CA 1
ATOM 777 C C . ARG A 1 100 ? -8.813 -8.602 11.668 1.00 92.06 100 ARG A C 1
ATOM 779 O O . ARG A 1 100 ? -8.648 -8.509 12.879 1.00 92.06 100 ARG A O 1
ATOM 786 N N . SER A 1 101 ? -7.818 -8.446 10.795 1.00 92.75 101 SER A N 1
ATOM 787 C CA . SER A 1 101 ? -6.453 -8.116 11.220 1.00 92.75 101 SER A CA 1
ATOM 788 C C . SER A 1 101 ? -6.408 -6.742 11.879 1.00 92.75 101 SER A C 1
ATOM 790 O O . SER A 1 101 ? -5.836 -6.599 12.953 1.00 92.75 101 SER A O 1
ATOM 792 N N . LEU A 1 102 ? -7.107 -5.765 11.293 1.00 92.88 102 LEU A N 1
ATOM 793 C CA . LEU A 1 102 ? -7.224 -4.425 11.861 1.00 92.88 102 LEU A CA 1
ATOM 794 C C . LEU A 1 102 ? -7.881 -4.440 13.251 1.00 92.88 102 LEU A C 1
ATOM 796 O O . LEU A 1 102 ? -7.416 -3.754 14.156 1.00 92.88 102 LEU A O 1
ATOM 800 N N . GLN A 1 103 ? -8.940 -5.233 13.443 1.00 92.81 103 GLN A N 1
ATOM 801 C CA . GLN A 1 103 ? -9.590 -5.375 14.749 1.00 92.81 103 GLN A CA 1
ATOM 802 C C . GLN A 1 103 ? -8.640 -5.948 15.800 1.00 92.81 103 GLN A C 1
ATOM 804 O O . GLN A 1 103 ? -8.601 -5.435 16.914 1.00 92.81 103 GLN A O 1
ATOM 809 N N . LEU A 1 104 ? -7.863 -6.974 15.449 1.00 92.50 104 LEU A N 1
ATOM 810 C CA . LEU A 1 104 ? -6.898 -7.587 16.364 1.00 92.50 104 LEU A CA 1
ATOM 811 C C . LEU A 1 104 ? -5.768 -6.618 16.731 1.00 92.50 104 LEU A C 1
ATOM 813 O O . LEU A 1 104 ? -5.425 -6.491 17.902 1.00 92.50 104 LEU A O 1
ATOM 817 N N . GLU A 1 105 ? -5.220 -5.893 15.754 1.00 92.19 105 GLU A N 1
ATOM 818 C CA . GLU A 1 105 ? -4.147 -4.920 15.993 1.00 92.19 105 GLU A CA 1
ATOM 819 C C . GLU A 1 105 ? -4.603 -3.749 16.874 1.00 92.19 105 GLU A C 1
ATOM 821 O O . GLU A 1 105 ? -3.843 -3.267 17.719 1.00 92.19 105 GLU A O 1
ATOM 826 N N . LEU A 1 106 ? -5.852 -3.305 16.706 1.00 92.38 106 LEU A N 1
ATOM 827 C CA . LEU A 1 106 ? -6.429 -2.193 17.461 1.00 92.38 106 LEU A CA 1
ATOM 828 C C . LEU A 1 106 ? -7.106 -2.605 18.779 1.00 92.38 106 LEU A C 1
ATOM 830 O O . LEU A 1 106 ? -7.490 -1.726 19.547 1.00 92.38 106 LEU A O 1
ATOM 834 N N . GLY A 1 107 ? -7.259 -3.903 19.060 1.00 90.50 107 GLY A N 1
ATOM 835 C CA . GLY A 1 107 ? -7.986 -4.390 20.240 1.00 90.50 107 GLY A CA 1
ATOM 836 C C . GLY A 1 107 ? -9.505 -4.169 20.167 1.00 90.50 107 GLY A C 1
ATOM 837 O O . GLY A 1 107 ? -10.150 -3.927 21.182 1.00 90.50 107 GLY A O 1
ATOM 838 N N . LEU A 1 108 ? -10.080 -4.227 18.962 1.00 90.56 108 LEU A N 1
ATOM 839 C CA . LEU A 1 108 ? -11.490 -3.956 18.646 1.00 90.56 108 LEU A CA 1
ATOM 840 C C . LEU A 1 108 ? -12.281 -5.229 18.286 1.00 90.56 108 LEU A C 1
ATOM 842 O O . LEU A 1 108 ? -13.183 -5.195 17.448 1.00 90.56 108 LEU A O 1
ATOM 846 N N . GLU A 1 109 ? -11.958 -6.367 18.901 1.00 88.00 109 GLU A N 1
ATOM 847 C CA . GLU A 1 109 ? -12.576 -7.668 18.584 1.00 88.00 109 GLU A CA 1
ATOM 848 C C . GLU A 1 109 ? -14.100 -7.700 18.805 1.00 88.00 109 GLU A C 1
ATOM 850 O O . GLU A 1 109 ? -14.807 -8.428 18.114 1.00 88.00 109 GLU A O 1
ATOM 855 N N . GLY A 1 110 ? -14.620 -6.875 19.721 1.00 83.38 110 GLY A N 1
ATOM 856 C CA . GLY A 1 110 ? -16.057 -6.734 19.984 1.00 83.38 110 GLY A CA 1
ATOM 857 C C . GLY A 1 110 ? -16.764 -5.643 19.172 1.00 83.38 110 GLY A C 1
ATOM 858 O O . GLY A 1 110 ? -17.940 -5.378 19.415 1.00 83.38 110 GLY A O 1
ATOM 859 N N . ALA A 1 111 ? -16.069 -4.962 18.255 1.00 90.75 111 ALA A N 1
ATOM 860 C CA . ALA A 1 111 ? -16.661 -3.872 17.485 1.00 90.75 111 ALA A CA 1
ATOM 861 C C . ALA A 1 111 ? -17.662 -4.391 16.441 1.00 90.75 111 ALA A C 1
ATOM 863 O O . ALA A 1 111 ? -17.422 -5.393 15.766 1.00 90.75 111 ALA A O 1
ATOM 864 N N . ILE A 1 112 ? -18.765 -3.660 16.270 1.00 93.12 112 ILE A N 1
ATOM 865 C CA . ILE A 1 112 ? -19.737 -3.919 15.205 1.00 93.12 112 ILE A CA 1
ATOM 866 C C . ILE A 1 112 ? -19.073 -3.604 13.863 1.00 93.12 112 ILE A C 1
ATOM 868 O O . ILE A 1 112 ? -18.586 -2.494 13.648 1.00 93.12 112 ILE A O 1
ATOM 872 N N . VAL A 1 113 ? -19.076 -4.578 12.953 1.00 93.69 113 VAL A N 1
ATOM 873 C CA . VAL A 1 113 ? -18.505 -4.438 11.610 1.00 93.69 113 VAL A CA 1
ATOM 874 C C . VAL A 1 113 ? -19.625 -4.378 10.585 1.00 93.69 113 VAL A C 1
ATOM 876 O O . VAL A 1 113 ? -20.448 -5.286 10.501 1.00 93.69 113 VAL A O 1
ATOM 879 N N . LEU A 1 114 ? -19.606 -3.330 9.764 1.00 92.69 114 LEU A N 1
ATOM 880 C CA . LEU A 1 114 ? -20.460 -3.196 8.592 1.00 92.69 114 LEU A CA 1
ATOM 881 C C . LEU A 1 114 ? -19.575 -3.121 7.345 1.00 92.69 114 LEU A C 1
ATOM 883 O O . LEU A 1 114 ? -18.737 -2.228 7.228 1.00 92.69 114 LEU A O 1
ATOM 887 N N . GLN A 1 115 ? -19.766 -4.054 6.414 1.00 90.56 115 GLN A N 1
ATOM 888 C CA . GLN A 1 115 ? -19.126 -4.040 5.102 1.00 90.56 115 GLN A CA 1
ATOM 889 C C . GLN A 1 115 ? -20.207 -3.924 4.040 1.00 90.56 115 GLN A C 1
ATOM 891 O O . GLN A 1 115 ? -21.031 -4.823 3.877 1.00 90.56 115 GLN A O 1
ATOM 896 N N . ASN A 1 116 ? -20.197 -2.806 3.326 1.00 88.81 116 ASN A N 1
ATOM 897 C CA . ASN A 1 116 ? -21.138 -2.581 2.242 1.00 88.81 116 ASN A CA 1
ATOM 898 C C . ASN A 1 116 ? -20.573 -3.148 0.934 1.00 88.81 116 ASN A C 1
ATOM 900 O O . ASN A 1 116 ? -19.360 -3.070 0.710 1.00 88.81 116 ASN A O 1
ATOM 904 N N . PRO A 1 117 ? -21.430 -3.698 0.057 1.00 87.19 117 PRO A N 1
ATOM 905 C CA . PRO A 1 117 ? -21.004 -4.093 -1.274 1.00 87.19 117 PRO A CA 1
ATOM 906 C C . PRO A 1 117 ? -20.482 -2.883 -2.056 1.00 87.19 117 PRO A C 1
ATOM 908 O O . PRO A 1 117 ? -20.837 -1.731 -1.794 1.00 87.19 117 PRO A O 1
ATOM 911 N N . HIS A 1 118 ? -19.626 -3.167 -3.034 1.00 84.81 118 HIS A N 1
ATOM 912 C CA . HIS A 1 118 ? -19.049 -2.149 -3.896 1.00 84.81 118 HIS A CA 1
ATOM 913 C C . HIS A 1 118 ? -20.153 -1.415 -4.683 1.00 84.81 118 HIS A C 1
ATOM 915 O O . HIS A 1 118 ? -21.028 -2.056 -5.258 1.00 84.81 118 HIS A O 1
ATOM 921 N N . VAL A 1 119 ? -20.119 -0.077 -4.701 1.00 87.69 119 VAL A N 1
ATOM 922 C CA . VAL A 1 119 ? -21.204 0.757 -5.266 1.00 87.69 119 VAL A CA 1
ATOM 923 C C . VAL A 1 119 ? -21.137 0.864 -6.795 1.00 87.69 119 VAL A C 1
ATOM 925 O O . VAL A 1 119 ? -22.157 1.080 -7.441 1.00 87.69 119 VAL A O 1
ATOM 928 N N . ILE A 1 120 ? -19.950 0.710 -7.388 1.00 89.19 120 ILE A N 1
ATOM 929 C CA . ILE A 1 120 ? -19.773 0.800 -8.848 1.00 89.19 120 ILE A CA 1
ATOM 930 C C . ILE A 1 120 ? -19.968 -0.556 -9.534 1.00 89.19 120 ILE A C 1
ATOM 932 O O . ILE A 1 120 ? -19.640 -1.602 -8.965 1.00 89.19 120 ILE A O 1
ATOM 936 N N . ALA A 1 121 ? -20.445 -0.510 -10.777 1.00 90.44 121 ALA A N 1
ATOM 937 C CA . ALA A 1 121 ? -20.595 -1.675 -11.638 1.00 90.44 121 ALA A CA 1
ATOM 938 C C . ALA A 1 121 ? -19.232 -2.188 -12.137 1.00 90.44 121 ALA A C 1
ATOM 940 O O . ALA A 1 121 ? -18.248 -1.446 -12.188 1.00 90.44 121 ALA A O 1
ATOM 941 N N . ARG A 1 122 ? -19.156 -3.466 -12.526 1.00 87.44 122 ARG A N 1
ATOM 942 C CA . ARG A 1 122 ? -17.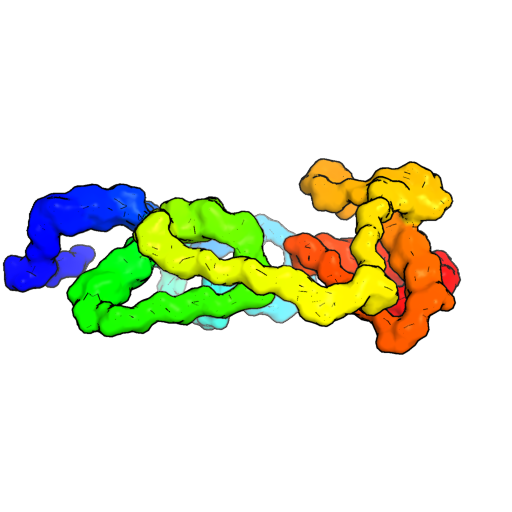887 -4.111 -12.922 1.00 87.44 122 ARG A CA 1
ATOM 943 C C . ARG A 1 122 ? -17.243 -3.459 -14.143 1.00 87.44 122 ARG A C 1
ATOM 945 O O . ARG A 1 122 ? -16.031 -3.508 -14.296 1.00 87.44 122 ARG A O 1
ATOM 952 N N . GLU A 1 123 ? -18.040 -2.826 -14.988 1.00 91.88 123 GLU A N 1
ATOM 953 C CA . GLU A 1 123 ? -17.609 -2.171 -16.219 1.00 91.88 123 GLU A CA 1
ATOM 954 C C . GLU A 1 123 ? -16.880 -0.848 -15.939 1.00 91.88 123 GLU A C 1
ATOM 956 O O . GLU A 1 123 ? -16.156 -0.348 -16.795 1.00 91.88 123 GLU A O 1
ATOM 961 N N . GLN A 1 124 ? -17.049 -0.279 -14.740 1.00 91.31 124 GLN A N 1
ATOM 962 C CA . GLN A 1 124 ? -16.468 1.014 -14.375 1.00 91.31 124 GLN A CA 1
ATOM 963 C C . GLN A 1 124 ? -15.021 0.906 -13.876 1.00 91.31 124 GLN A C 1
ATOM 965 O O . GLN A 1 124 ? -14.311 1.910 -13.888 1.00 91.31 124 GLN A O 1
ATOM 970 N N . VAL A 1 125 ? -14.573 -0.277 -13.435 1.00 91.88 125 VAL A N 1
ATOM 971 C CA . VAL A 1 125 ? -13.199 -0.507 -12.963 1.00 91.88 125 VAL A CA 1
ATOM 972 C C . VAL A 1 125 ? -12.666 -1.837 -13.473 1.00 91.88 125 VAL A C 1
ATOM 974 O O . VAL A 1 125 ? -13.231 -2.899 -13.222 1.00 91.88 125 VAL A O 1
ATOM 977 N N . HIS A 1 126 ? -11.506 -1.771 -14.121 1.00 90.62 126 HIS A N 1
ATOM 978 C CA . HIS A 1 126 ? -10.744 -2.936 -14.536 1.00 90.62 126 HIS A CA 1
ATOM 979 C C . HIS A 1 126 ? -9.477 -3.060 -13.685 1.00 90.62 126 HIS A C 1
ATOM 981 O O . HIS A 1 126 ? -8.661 -2.141 -13.640 1.00 90.62 126 HIS A O 1
ATOM 987 N N . VAL A 1 127 ? -9.311 -4.203 -13.016 1.00 93.38 127 VAL A N 1
ATOM 988 C CA . VAL A 1 127 ? -8.117 -4.523 -12.223 1.00 93.38 127 VAL A CA 1
ATOM 989 C C . VAL A 1 127 ? -7.384 -5.670 -12.904 1.00 93.38 127 VAL A C 1
ATOM 991 O O . VAL A 1 127 ? -7.956 -6.741 -13.097 1.00 93.38 127 VAL A O 1
ATOM 994 N N . ALA A 1 128 ? -6.116 -5.452 -13.244 1.00 92.88 128 ALA A N 1
ATOM 995 C CA . ALA A 1 128 ? -5.270 -6.446 -13.891 1.00 92.88 128 ALA A CA 1
ATOM 996 C C . ALA A 1 128 ? -3.891 -6.508 -13.229 1.00 92.88 128 ALA A C 1
ATOM 998 O O . ALA A 1 128 ? -3.341 -5.493 -12.803 1.00 92.88 128 ALA A O 1
ATOM 999 N N . VAL A 1 129 ? -3.321 -7.713 -13.177 1.00 94.50 129 VAL A N 1
ATOM 1000 C CA . VAL A 1 129 ? -1.931 -7.940 -12.768 1.00 94.50 129 VAL A CA 1
ATOM 1001 C C . VAL A 1 129 ? -1.109 -8.185 -14.025 1.00 94.50 129 VAL A C 1
ATOM 1003 O O . VAL A 1 129 ? -1.410 -9.098 -14.790 1.00 94.50 129 VAL A O 1
ATOM 1006 N N . ILE A 1 130 ? -0.065 -7.381 -14.226 1.00 93.44 130 ILE A N 1
ATOM 1007 C CA . ILE A 1 130 ? 0.832 -7.480 -15.382 1.00 93.44 130 ILE A CA 1
ATOM 1008 C C . ILE A 1 130 ? 2.183 -8.026 -14.890 1.00 93.44 130 ILE A C 1
ATOM 1010 O O . ILE A 1 130 ? 3.000 -7.260 -14.384 1.00 93.44 130 ILE A O 1
ATOM 1014 N N . PRO A 1 131 ? 2.437 -9.345 -14.986 1.00 93.25 131 PRO A N 1
ATOM 1015 C CA . PRO A 1 131 ? 3.654 -9.950 -14.437 1.00 93.25 131 PRO A CA 1
ATOM 1016 C C . PRO A 1 131 ? 4.877 -9.795 -15.351 1.00 93.25 131 PRO A C 1
ATOM 1018 O O . PRO A 1 131 ? 6.012 -9.977 -14.904 1.00 93.25 131 PRO A O 1
ATOM 1021 N N . LYS A 1 132 ? 4.662 -9.511 -16.639 1.00 94.31 132 LYS A N 1
ATOM 1022 C CA . LYS A 1 132 ? 5.711 -9.435 -17.657 1.00 94.31 132 LYS A CA 1
ATOM 1023 C C . LYS A 1 132 ? 5.523 -8.221 -18.550 1.00 94.31 132 LYS A C 1
ATOM 1025 O O . LYS A 1 132 ? 4.397 -7.832 -18.848 1.00 94.31 132 LYS A O 1
ATOM 1030 N N . ALA A 1 133 ? 6.640 -7.663 -18.985 1.00 92.81 133 ALA A N 1
ATOM 1031 C CA . ALA A 1 133 ? 6.693 -6.587 -19.952 1.00 92.81 133 ALA A CA 1
ATOM 1032 C C . ALA A 1 133 ? 6.639 -7.115 -21.401 1.00 92.81 133 ALA A C 1
ATOM 1034 O O . ALA A 1 133 ? 6.811 -8.317 -21.630 1.00 92.81 133 ALA A O 1
ATOM 1035 N N . PRO A 1 134 ? 6.409 -6.231 -22.391 1.00 89.06 134 PRO A N 1
ATOM 1036 C CA . PRO A 1 134 ? 6.336 -6.602 -23.809 1.00 89.06 134 PRO A CA 1
ATOM 1037 C C . PRO A 1 134 ? 7.606 -7.264 -24.364 1.00 89.06 134 PRO A C 1
ATOM 1039 O O . PRO A 1 134 ? 7.536 -8.027 -25.320 1.00 89.06 134 PRO A O 1
ATOM 1042 N N . ASP A 1 135 ? 8.760 -6.996 -23.755 1.00 89.88 135 ASP A N 1
ATOM 1043 C CA . ASP A 1 135 ? 10.056 -7.610 -24.069 1.00 89.88 135 ASP A CA 1
ATOM 1044 C C . ASP A 1 135 ? 10.250 -8.996 -23.416 1.00 89.88 135 ASP A C 1
ATOM 1046 O O . ASP A 1 135 ? 11.312 -9.602 -23.541 1.00 89.88 135 ASP A O 1
ATOM 1050 N N . GLY A 1 136 ? 9.239 -9.505 -22.703 1.00 90.06 136 GLY A N 1
ATOM 1051 C CA . GLY A 1 136 ? 9.284 -10.769 -21.967 1.00 90.06 136 GLY A CA 1
ATOM 1052 C C . GLY A 1 136 ? 9.939 -10.675 -20.586 1.00 90.06 136 GLY A C 1
ATOM 1053 O O . GLY A 1 136 ? 9.948 -11.673 -19.857 1.00 90.06 136 GLY A O 1
ATOM 1054 N N . GLY A 1 137 ? 10.447 -9.499 -20.199 1.00 90.81 137 GLY A N 1
ATOM 1055 C CA . GLY A 1 137 ? 11.077 -9.269 -18.903 1.00 90.81 137 GLY A CA 1
ATOM 1056 C C . GLY A 1 137 ? 10.084 -9.370 -17.746 1.00 90.81 137 GLY A C 1
ATOM 1057 O O . GLY A 1 137 ? 8.936 -8.937 -17.846 1.00 90.81 137 GLY A O 1
ATOM 1058 N N . ALA A 1 138 ? 10.512 -9.956 -16.626 1.00 92.81 138 ALA A N 1
ATOM 1059 C CA . ALA A 1 138 ? 9.677 -10.071 -15.434 1.00 92.81 138 ALA A CA 1
ATOM 1060 C C . ALA A 1 138 ? 9.580 -8.725 -14.699 1.00 92.81 138 ALA A C 1
ATOM 1062 O O . ALA A 1 138 ? 10.594 -8.131 -14.324 1.00 92.81 138 ALA A O 1
ATOM 1063 N N . LEU A 1 139 ? 8.355 -8.272 -14.432 1.00 92.44 139 LEU A N 1
ATOM 1064 C CA . LEU A 1 139 ? 8.091 -7.046 -13.682 1.00 92.44 139 LEU A CA 1
ATOM 1065 C C . LEU A 1 139 ? 8.098 -7.343 -12.180 1.00 92.44 139 LEU A C 1
ATOM 1067 O O . LEU A 1 139 ? 7.059 -7.452 -11.535 1.00 92.44 139 LEU A O 1
ATOM 1071 N N . ASN A 1 140 ? 9.301 -7.502 -11.625 1.00 90.62 140 ASN A N 1
ATOM 1072 C CA . ASN A 1 140 ? 9.512 -7.767 -10.206 1.00 90.62 140 ASN A CA 1
ATOM 1073 C C . ASN A 1 140 ? 10.302 -6.631 -9.541 1.00 90.62 140 ASN A C 1
ATOM 1075 O O . ASN A 1 140 ? 11.512 -6.513 -9.719 1.00 90.62 140 ASN A O 1
ATOM 1079 N N . SER A 1 141 ? 9.622 -5.834 -8.717 1.00 87.69 141 SER A N 1
ATOM 1080 C CA . SER A 1 141 ? 10.222 -4.725 -7.964 1.00 87.69 141 SER A CA 1
ATOM 1081 C C . SER A 1 141 ? 10.886 -5.152 -6.644 1.00 87.69 141 SER A C 1
ATOM 1083 O O . SER A 1 141 ? 11.154 -4.309 -5.782 1.00 87.69 141 SER A O 1
ATOM 1085 N N . GLY A 1 142 ? 11.114 -6.453 -6.438 1.00 90.19 142 GLY A N 1
ATOM 1086 C CA . GLY A 1 142 ? 11.805 -6.986 -5.268 1.00 90.19 142 GLY A CA 1
ATOM 1087 C C . GLY A 1 142 ? 13.217 -6.414 -5.121 1.00 90.19 142 GLY A C 1
ATOM 1088 O O . GLY A 1 142 ? 13.853 -6.030 -6.103 1.00 90.19 142 GLY A O 1
ATOM 1089 N N . TYR A 1 143 ? 13.727 -6.367 -3.885 1.00 87.94 143 TYR A N 1
ATOM 1090 C CA . TYR A 1 143 ? 15.016 -5.734 -3.562 1.00 87.94 143 TYR A CA 1
ATOM 1091 C C . TYR A 1 143 ? 16.169 -6.210 -4.460 1.00 87.94 143 TYR A C 1
ATOM 1093 O O . TYR A 1 143 ? 16.959 -5.391 -4.915 1.00 87.94 143 TYR A O 1
ATOM 1101 N N . ALA A 1 144 ? 16.218 -7.509 -4.764 1.00 88.81 144 ALA A N 1
ATOM 1102 C CA . ALA A 1 144 ? 17.261 -8.112 -5.592 1.00 88.81 144 ALA A CA 1
ATOM 1103 C C . ALA A 1 144 ? 17.209 -7.707 -7.079 1.00 88.81 144 ALA A C 1
ATOM 1105 O O . ALA A 1 144 ? 18.232 -7.750 -7.753 1.00 88.81 144 ALA A O 1
ATOM 1106 N N . PHE A 1 145 ? 16.038 -7.324 -7.600 1.00 87.69 145 PHE A N 1
ATOM 1107 C CA . PHE A 1 145 ? 15.816 -7.138 -9.042 1.00 87.69 145 PHE A CA 1
ATOM 1108 C C . PHE A 1 145 ? 15.585 -5.679 -9.442 1.00 87.69 145 PHE A C 1
ATOM 1110 O O . PHE A 1 145 ? 15.872 -5.301 -10.577 1.00 87.69 145 PHE A O 1
ATOM 1117 N N . ARG A 1 146 ? 15.110 -4.840 -8.514 1.00 86.62 146 ARG A N 1
ATOM 1118 C CA . ARG A 1 146 ? 14.694 -3.452 -8.782 1.00 86.62 146 ARG A CA 1
ATOM 1119 C C . ARG A 1 146 ? 15.806 -2.520 -9.276 1.00 86.62 146 ARG A C 1
ATOM 1121 O O . ARG A 1 146 ? 15.513 -1.520 -9.922 1.00 86.62 146 ARG A O 1
ATOM 1128 N N . ASP A 1 147 ? 17.061 -2.841 -8.964 1.00 87.75 147 ASP A N 1
ATOM 1129 C CA . ASP A 1 147 ? 18.236 -2.076 -9.398 1.00 87.75 147 ASP A CA 1
ATOM 1130 C C . ASP A 1 147 ? 18.824 -2.601 -10.720 1.00 87.75 147 ASP A C 1
ATOM 1132 O O . ASP A 1 147 ? 19.790 -2.043 -11.235 1.00 87.75 147 ASP A O 1
ATOM 1136 N N . SER A 1 148 ? 18.251 -3.668 -11.289 1.00 90.50 148 SER A N 1
ATOM 1137 C CA . SER A 1 148 ? 18.712 -4.212 -12.564 1.00 90.50 148 SER A CA 1
ATOM 1138 C C . SER A 1 148 ? 18.256 -3.350 -13.742 1.00 90.50 148 SER A C 1
ATOM 1140 O O . SER A 1 148 ? 17.107 -2.909 -13.822 1.00 90.50 148 SER A O 1
ATOM 1142 N N . VAL A 1 149 ? 19.156 -3.179 -14.709 1.00 90.00 149 VAL A N 1
ATOM 1143 C CA . VAL A 1 149 ? 18.881 -2.470 -15.966 1.00 90.00 149 VAL A CA 1
ATOM 1144 C C . VAL A 1 149 ? 17.747 -3.143 -16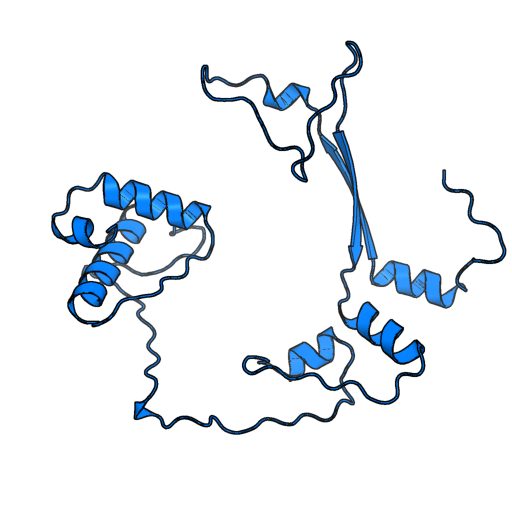.746 1.00 90.00 149 VAL A C 1
ATOM 1146 O O . VAL A 1 149 ? 16.897 -2.463 -17.314 1.00 90.00 149 VAL A O 1
ATOM 1149 N N . ALA A 1 150 ? 17.693 -4.479 -16.729 1.00 90.38 150 ALA A N 1
ATOM 1150 C CA . ALA A 1 150 ? 16.628 -5.244 -17.372 1.00 90.38 150 ALA A CA 1
ATOM 1151 C C . ALA A 1 150 ? 15.248 -4.870 -16.810 1.00 90.38 150 ALA A C 1
ATOM 1153 O O . ALA A 1 150 ? 14.355 -4.532 -17.578 1.00 90.38 150 ALA A O 1
ATOM 1154 N N . TYR A 1 151 ? 15.093 -4.833 -15.482 1.00 92.44 151 TYR A N 1
ATOM 1155 C CA . TYR A 1 151 ? 13.840 -4.420 -14.848 1.00 92.44 151 TYR A CA 1
ATOM 1156 C C . TYR A 1 151 ? 13.451 -2.982 -15.212 1.00 92.44 151 TYR A C 1
ATOM 1158 O O . TYR A 1 151 ? 12.306 -2.731 -15.585 1.00 92.44 151 TYR A O 1
ATOM 1166 N N . GLN A 1 152 ? 14.395 -2.038 -15.138 1.00 91.44 152 GLN A N 1
ATOM 1167 C CA . GLN A 1 152 ? 14.130 -0.629 -15.446 1.00 91.44 152 GLN A CA 1
ATOM 1168 C C . GLN A 1 152 ? 13.695 -0.440 -16.904 1.00 91.44 152 GLN A C 1
ATOM 1170 O O . GLN A 1 152 ? 12.744 0.297 -17.175 1.00 91.44 152 GLN A O 1
ATOM 1175 N N . ARG A 1 153 ? 14.339 -1.144 -17.840 1.00 91.19 153 ARG A N 1
ATOM 1176 C CA . ARG A 1 153 ? 13.958 -1.153 -19.256 1.00 91.19 153 ARG A CA 1
ATOM 1177 C C . ARG A 1 153 ? 12.567 -1.744 -19.464 1.00 91.19 153 ARG A C 1
ATOM 1179 O O . ARG A 1 153 ? 11.719 -1.081 -20.056 1.00 91.19 153 ARG A O 1
ATOM 1186 N N . SER A 1 154 ? 12.323 -2.949 -18.956 1.00 93.25 154 SER A N 1
ATOM 1187 C CA . SER A 1 154 ? 11.044 -3.650 -19.093 1.00 93.25 154 SER A CA 1
ATOM 1188 C C . SER A 1 154 ? 9.880 -2.842 -18.505 1.00 93.25 154 SER A C 1
ATOM 1190 O O . SER A 1 154 ? 8.824 -2.727 -19.128 1.00 93.25 154 SER A O 1
ATOM 1192 N N . LEU A 1 155 ? 10.083 -2.218 -17.338 1.00 93.38 155 LEU A N 1
ATOM 1193 C CA . LEU A 1 155 ? 9.092 -1.356 -16.694 1.00 93.38 155 LEU A CA 1
ATOM 1194 C C . LEU A 1 155 ? 8.739 -0.154 -17.572 1.00 93.38 155 LEU A C 1
ATOM 1196 O O . LEU A 1 155 ? 7.561 0.126 -17.780 1.00 93.38 155 LEU A O 1
ATOM 1200 N N . GLY A 1 156 ? 9.739 0.547 -18.101 1.00 92.19 156 GLY A N 1
ATOM 1201 C CA . GLY A 1 156 ? 9.470 1.733 -18.903 1.00 92.19 156 GLY A CA 1
ATOM 1202 C C . GLY A 1 156 ? 8.911 1.418 -20.294 1.00 92.19 156 GLY A C 1
ATOM 1203 O O . GLY A 1 156 ? 8.048 2.153 -20.759 1.00 92.19 156 GLY A O 1
ATOM 1204 N N . LEU A 1 157 ? 9.272 0.281 -20.910 1.00 91.56 157 LEU A N 1
ATOM 1205 C CA . LEU A 1 157 ? 8.607 -0.210 -22.129 1.00 91.56 157 LEU A CA 1
ATOM 1206 C C . LEU A 1 157 ? 7.123 -0.515 -21.887 1.00 91.56 157 LEU A C 1
ATOM 1208 O O . LEU A 1 157 ? 6.271 -0.181 -22.710 1.00 91.56 157 LEU A O 1
ATOM 1212 N N . MET A 1 158 ? 6.802 -1.137 -20.750 1.00 92.75 158 MET A N 1
ATOM 1213 C CA . MET A 1 158 ? 5.417 -1.399 -20.362 1.00 92.75 158 MET A CA 1
ATOM 1214 C C . MET A 1 158 ? 4.639 -0.088 -20.173 1.00 92.75 158 MET A C 1
ATOM 1216 O O . MET A 1 158 ? 3.559 0.062 -20.746 1.00 92.75 158 MET A O 1
ATOM 1220 N N . LEU A 1 159 ? 5.208 0.882 -19.450 1.00 92.88 159 LEU A N 1
ATOM 1221 C CA . LEU A 1 159 ? 4.581 2.191 -19.246 1.00 92.88 159 LEU A CA 1
ATOM 1222 C C . LEU A 1 159 ? 4.400 2.953 -20.565 1.00 92.88 159 LEU A C 1
ATOM 1224 O O . LEU A 1 159 ? 3.299 3.420 -20.833 1.00 92.88 159 LEU A O 1
ATOM 1228 N N . ALA A 1 160 ? 5.417 3.011 -21.429 1.00 90.75 160 ALA A N 1
ATOM 1229 C CA . ALA A 1 160 ? 5.327 3.681 -22.728 1.00 90.75 160 ALA A CA 1
ATOM 1230 C C . ALA A 1 160 ? 4.187 3.121 -23.600 1.00 90.75 160 ALA A C 1
ATOM 1232 O O . ALA A 1 160 ? 3.479 3.877 -24.267 1.00 90.75 160 ALA A O 1
ATOM 1233 N N . ASN A 1 161 ? 3.956 1.806 -23.556 1.00 90.56 161 ASN A N 1
ATOM 1234 C CA . ASN A 1 161 ? 2.829 1.188 -24.253 1.00 90.56 161 ASN A CA 1
ATOM 1235 C C . ASN A 1 161 ? 1.476 1.559 -23.635 1.00 90.56 161 ASN A C 1
ATOM 1237 O O . ASN A 1 161 ? 0.533 1.845 -24.372 1.00 90.56 161 ASN A O 1
ATOM 1241 N N . LEU A 1 162 ? 1.367 1.605 -22.303 1.00 91.38 162 LEU A N 1
ATOM 1242 C CA . LEU A 1 162 ? 0.138 2.048 -21.635 1.00 91.38 162 LEU A CA 1
ATOM 1243 C C . LEU A 1 162 ? -0.181 3.515 -21.943 1.00 91.38 162 LEU A C 1
ATOM 1245 O O . LEU A 1 162 ? -1.337 3.854 -22.185 1.00 91.38 162 LEU A O 1
ATOM 1249 N N . PHE A 1 163 ? 0.841 4.370 -21.988 1.00 90.31 163 PHE A N 1
ATOM 1250 C CA . PHE A 1 163 ? 0.705 5.815 -22.192 1.00 90.31 163 PHE A CA 1
ATOM 1251 C C . PHE A 1 163 ? 0.139 6.145 -23.577 1.00 90.31 163 PHE A C 1
ATOM 1253 O O . PHE A 1 163 ? -0.574 7.130 -23.736 1.00 90.31 163 PHE A O 1
ATOM 1260 N N . ARG A 1 164 ? 0.394 5.286 -24.571 1.00 89.19 164 ARG A N 1
ATOM 1261 C CA . ARG A 1 164 ? -0.172 5.406 -25.921 1.00 89.19 164 ARG A CA 1
ATOM 1262 C C . ARG A 1 164 ? -1.652 5.032 -26.010 1.00 89.19 164 ARG A C 1
ATOM 1264 O O . ARG A 1 164 ? -2.332 5.496 -26.920 1.00 89.19 164 ARG A O 1
ATOM 1271 N N . ILE A 1 165 ? -2.133 4.168 -25.117 1.00 92.12 165 ILE A N 1
ATOM 1272 C CA . ILE A 1 165 ? -3.484 3.591 -25.186 1.00 92.12 165 ILE A CA 1
ATOM 1273 C C . ILE A 1 165 ? -4.448 4.331 -24.255 1.00 92.12 165 ILE A C 1
ATOM 1275 O O . ILE A 1 165 ? -5.613 4.512 -24.604 1.00 92.12 165 ILE A O 1
ATOM 1279 N N . ILE A 1 166 ? -3.989 4.740 -23.069 1.00 92.00 166 ILE A N 1
ATOM 1280 C CA . ILE A 1 166 ? -4.851 5.316 -22.033 1.00 92.00 166 ILE A CA 1
ATOM 1281 C C . ILE A 1 166 ? -5.021 6.823 -22.271 1.00 92.00 166 ILE A C 1
ATOM 1283 O O . ILE A 1 166 ? -4.060 7.584 -22.143 1.00 92.00 166 ILE A O 1
ATOM 1287 N N . PRO A 1 167 ? -6.242 7.295 -22.567 1.00 90.06 167 PRO A N 1
ATOM 1288 C CA . PRO A 1 167 ? -6.494 8.715 -22.739 1.00 90.06 167 PRO A CA 1
ATOM 1289 C C . PRO A 1 167 ? -6.568 9.428 -21.378 1.00 90.06 167 PRO A C 1
ATOM 1291 O O . PRO A 1 167 ? -6.988 8.847 -20.381 1.00 90.06 167 PRO A O 1
ATOM 1294 N N . ARG A 1 168 ? -6.281 10.738 -21.361 1.00 88.50 168 ARG A N 1
ATOM 1295 C CA . ARG A 1 168 ? -6.509 11.662 -20.220 1.00 88.50 168 ARG A CA 1
ATOM 1296 C C . ARG A 1 168 ? -5.567 11.515 -19.012 1.00 88.50 168 ARG A C 1
ATOM 1298 O O . ARG A 1 168 ? -5.814 12.153 -17.992 1.00 88.50 168 ARG A O 1
ATOM 1305 N N . GLY A 1 169 ? -4.469 10.776 -19.157 1.00 88.88 169 GLY A N 1
ATOM 1306 C CA . GLY A 1 169 ? -3.364 10.750 -18.193 1.00 88.88 169 GLY A CA 1
ATOM 1307 C C . GLY A 1 169 ? -3.327 9.502 -17.312 1.00 88.88 169 GLY A C 1
ATOM 1308 O O . GLY A 1 169 ? -4.293 8.748 -17.216 1.00 88.88 169 GLY A O 1
ATOM 1309 N N . ILE A 1 170 ? -2.170 9.269 -16.691 1.00 92.56 170 ILE A N 1
ATOM 1310 C CA . ILE A 1 170 ? -1.880 8.077 -15.887 1.00 92.56 170 ILE A CA 1
ATOM 1311 C C . ILE A 1 170 ? -1.212 8.505 -14.584 1.00 92.56 170 ILE A C 1
ATOM 1313 O O . ILE A 1 170 ? -0.354 9.384 -14.572 1.00 92.56 170 ILE A O 1
ATOM 1317 N N . LEU A 1 171 ? -1.586 7.847 -13.488 1.00 94.25 171 LEU A N 1
ATOM 1318 C CA . LEU A 1 171 ? -0.956 8.009 -12.183 1.00 94.25 171 LEU A CA 1
ATOM 1319 C C . LEU A 1 171 ? -0.159 6.748 -11.837 1.00 94.25 171 LEU A C 1
ATOM 1321 O O . LEU A 1 171 ? -0.734 5.671 -11.682 1.00 94.25 171 LEU A O 1
ATOM 1325 N N . VAL A 1 172 ? 1.162 6.884 -11.713 1.00 93.69 172 VAL A N 1
ATOM 1326 C CA . VAL A 1 172 ? 2.077 5.770 -11.417 1.00 93.69 172 VAL A CA 1
ATOM 1327 C C . VAL A 1 172 ? 2.638 5.916 -10.005 1.00 93.69 172 VAL A C 1
ATOM 1329 O O . VAL A 1 172 ? 3.245 6.932 -9.673 1.00 93.69 172 VAL A O 1
ATOM 1332 N N . PHE A 1 173 ? 2.479 4.879 -9.181 1.00 94.44 173 PHE A N 1
ATOM 1333 C CA . PHE A 1 173 ? 3.040 4.828 -7.831 1.00 94.44 173 PHE A CA 1
ATOM 1334 C C . PHE A 1 173 ? 4.284 3.940 -7.784 1.00 94.44 173 PHE A C 1
ATOM 1336 O O . PHE A 1 173 ? 4.258 2.793 -8.227 1.00 94.44 173 PHE A O 1
ATOM 1343 N N . PHE A 1 174 ? 5.362 4.452 -7.187 1.00 92.62 174 PHE A N 1
ATOM 1344 C CA . PHE A 1 174 ? 6.584 3.690 -6.925 1.00 92.62 174 PHE A CA 1
ATOM 1345 C C . PHE A 1 174 ? 6.694 3.322 -5.438 1.00 92.62 174 PHE A C 1
ATOM 1347 O O . PHE A 1 174 ? 6.345 4.138 -4.586 1.00 92.62 174 PHE A O 1
ATOM 1354 N N . PRO A 1 175 ? 7.280 2.156 -5.092 1.00 91.44 175 PRO A N 1
ATOM 1355 C CA . PRO A 1 175 ? 7.516 1.757 -3.700 1.00 91.44 175 PRO A CA 1
ATOM 1356 C C . PRO A 1 175 ? 8.401 2.718 -2.887 1.00 91.44 175 PRO A C 1
ATOM 1358 O O . PRO A 1 175 ? 8.394 2.680 -1.661 1.00 91.44 175 PRO A O 1
ATOM 1361 N N . SER A 1 176 ? 9.227 3.537 -3.549 1.00 91.69 176 SER A N 1
ATOM 1362 C CA . SER A 1 176 ? 10.045 4.568 -2.901 1.00 91.69 176 SER A CA 1
ATOM 1363 C C . SER A 1 176 ? 10.484 5.642 -3.895 1.00 91.69 176 SER A C 1
ATOM 1365 O O . SER A 1 176 ? 10.694 5.355 -5.076 1.00 91.69 176 SER A O 1
ATOM 1367 N N . TYR A 1 177 ? 10.737 6.853 -3.393 1.00 92.12 177 TYR A N 1
ATOM 1368 C CA . TYR A 1 177 ? 11.312 7.937 -4.194 1.00 92.12 177 TYR A CA 1
ATOM 1369 C C . TYR A 1 177 ? 12.709 7.618 -4.733 1.00 92.12 177 TYR A C 1
ATOM 1371 O O . TYR A 1 177 ? 13.057 8.070 -5.818 1.00 92.12 177 TYR A O 1
ATOM 1379 N N . ALA A 1 178 ? 13.509 6.833 -4.006 1.00 91.06 178 ALA A N 1
ATOM 1380 C CA . ALA A 1 178 ? 14.832 6.426 -4.473 1.00 91.06 178 ALA A CA 1
ATOM 1381 C C . ALA A 1 178 ? 14.738 5.561 -5.739 1.00 91.06 178 ALA A C 1
ATOM 1383 O O . ALA A 1 178 ? 15.460 5.806 -6.700 1.00 91.06 178 ALA A O 1
ATOM 1384 N N . LEU A 1 179 ? 13.820 4.587 -5.760 1.00 90.81 179 LEU A N 1
ATOM 1385 C CA . LEU A 1 179 ? 13.589 3.759 -6.944 1.00 90.81 179 LEU A CA 1
ATOM 1386 C C . LEU A 1 179 ? 13.020 4.584 -8.102 1.00 90.81 179 LEU A C 1
ATOM 1388 O O . LEU A 1 179 ? 13.490 4.443 -9.224 1.00 90.81 179 LEU A O 1
ATOM 1392 N N . MET A 1 180 ? 12.063 5.472 -7.816 1.00 91.88 180 MET A N 1
ATOM 1393 C CA . MET A 1 180 ? 11.500 6.381 -8.815 1.00 91.88 180 MET A CA 1
ATOM 1394 C C . MET A 1 180 ? 12.602 7.184 -9.515 1.00 91.88 180 MET A C 1
ATOM 1396 O O . MET A 1 180 ? 12.678 7.159 -10.736 1.00 91.88 180 MET A O 1
ATOM 1400 N N . ARG A 1 181 ? 13.497 7.830 -8.754 1.00 91.25 181 ARG A N 1
ATOM 1401 C CA . ARG A 1 181 ? 14.609 8.610 -9.322 1.00 91.25 181 ARG A CA 1
ATOM 1402 C C . ARG A 1 181 ? 15.523 7.753 -10.189 1.00 91.25 181 ARG A C 1
ATOM 1404 O O . ARG A 1 181 ? 15.742 8.113 -11.331 1.00 91.25 181 ARG A O 1
ATOM 1411 N N . LYS A 1 182 ? 15.951 6.578 -9.711 1.00 90.19 182 LYS A N 1
ATOM 1412 C CA . LYS A 1 182 ? 16.786 5.663 -10.511 1.00 90.19 182 LYS A CA 1
ATOM 1413 C C . LYS A 1 182 ? 16.139 5.289 -11.849 1.00 90.19 182 LYS A C 1
ATOM 1415 O O . LYS A 1 182 ? 16.823 5.251 -12.864 1.00 90.19 182 LYS A O 1
ATOM 1420 N N . CYS A 1 183 ? 14.836 5.000 -11.849 1.00 91.25 183 CYS A N 1
ATOM 1421 C CA . CYS A 1 183 ? 14.100 4.705 -13.077 1.00 91.25 183 CYS A CA 1
ATOM 1422 C C . CYS A 1 183 ? 14.044 5.923 -14.008 1.00 91.25 183 CYS A C 1
ATOM 1424 O O . CYS A 1 183 ? 14.323 5.779 -15.194 1.00 91.25 183 CYS A O 1
ATOM 1426 N N . LEU A 1 184 ? 13.733 7.109 -13.475 1.00 90.31 184 LEU A N 1
ATOM 1427 C CA . LEU A 1 184 ? 13.690 8.352 -14.250 1.00 90.31 184 LEU A CA 1
ATOM 1428 C C . LEU A 1 184 ? 15.060 8.688 -14.851 1.00 90.31 184 LEU A C 1
ATOM 1430 O O . LEU A 1 184 ? 15.140 8.945 -16.047 1.00 90.31 184 LEU A O 1
ATOM 1434 N N . ASP A 1 185 ? 16.128 8.611 -14.056 1.00 90.19 185 ASP A N 1
ATOM 1435 C CA . ASP A 1 185 ? 17.504 8.856 -14.497 1.00 90.19 185 ASP A CA 1
ATOM 1436 C C . ASP A 1 185 ? 17.887 7.887 -15.629 1.00 90.19 185 ASP A C 1
ATOM 1438 O O . ASP A 1 185 ? 18.435 8.291 -16.654 1.00 90.19 185 ASP A O 1
ATOM 1442 N N . TYR A 1 186 ? 17.539 6.603 -15.487 1.00 89.50 186 TYR A N 1
ATOM 1443 C CA . TYR A 1 186 ? 17.781 5.600 -16.523 1.00 89.50 186 TYR A CA 1
ATOM 1444 C C . TYR A 1 186 ? 17.019 5.907 -17.823 1.00 89.50 186 TYR A C 1
ATOM 1446 O O . TYR A 1 186 ? 17.602 5.847 -18.907 1.00 89.50 186 TYR A O 1
ATOM 1454 N N . TRP A 1 187 ? 15.737 6.269 -17.736 1.00 89.56 187 TRP A N 1
ATOM 1455 C CA . TRP A 1 187 ? 14.904 6.582 -18.904 1.00 89.56 187 TRP A CA 1
ATOM 1456 C C . TRP A 1 187 ? 15.270 7.904 -19.583 1.00 89.56 187 TRP A C 1
ATOM 1458 O O . TRP A 1 187 ? 15.080 8.029 -20.788 1.00 89.56 187 TRP A O 1
ATOM 1468 N N . GLN A 1 188 ? 15.828 8.866 -18.845 1.00 84.56 188 GLN A N 1
ATOM 1469 C CA . GLN A 1 188 ? 16.360 10.113 -19.406 1.00 84.56 188 GLN A CA 1
ATOM 1470 C C . GLN A 1 188 ? 17.625 9.879 -20.235 1.00 84.56 188 GLN A C 1
ATOM 1472 O O . GLN A 1 188 ? 17.802 10.501 -21.280 1.00 84.56 188 GLN A O 1
ATOM 1477 N N . VAL A 1 189 ? 18.509 8.993 -19.767 1.00 80.06 189 VAL A N 1
ATOM 1478 C CA . VAL A 1 189 ? 19.804 8.721 -20.412 1.00 80.06 189 VAL A CA 1
ATOM 1479 C C . VAL A 1 189 ? 19.663 7.743 -21.577 1.00 80.06 189 VAL A C 1
ATOM 1481 O O . VAL A 1 189 ? 20.336 7.879 -22.599 1.00 80.06 189 VAL A O 1
ATOM 1484 N N . CYS A 1 190 ? 18.791 6.743 -21.452 1.00 65.88 190 CYS A N 1
ATOM 1485 C CA . CYS A 1 190 ? 18.475 5.848 -22.554 1.00 65.88 190 CYS A CA 1
ATOM 1486 C C . CYS A 1 190 ? 17.554 6.563 -23.550 1.00 65.88 190 CYS A C 1
ATOM 1488 O O . CYS A 1 190 ? 16.336 6.476 -23.442 1.00 65.88 190 CYS A O 1
ATOM 1490 N N . CYS A 1 191 ? 18.158 7.225 -24.545 1.00 49.28 191 CYS A N 1
ATOM 1491 C CA . CYS A 1 191 ? 17.530 7.826 -25.730 1.00 49.28 191 CYS A CA 1
ATOM 1492 C C . CYS A 1 191 ? 16.790 6.802 -26.618 1.00 49.28 191 CYS A C 1
ATOM 1494 O O . CYS A 1 191 ? 17.062 6.673 -27.810 1.00 49.28 191 CYS A O 1
ATOM 1496 N N . CYS A 1 192 ? 15.856 6.042 -26.058 1.00 51.69 192 CYS A N 1
ATOM 1497 C CA . CYS A 1 192 ? 14.857 5.341 -26.840 1.00 51.69 192 CYS A CA 1
ATOM 1498 C C . CYS A 1 192 ? 13.752 6.363 -27.169 1.00 51.69 192 CYS A C 1
ATOM 1500 O O . CYS A 1 192 ? 13.198 6.955 -26.240 1.00 51.69 192 CYS A O 1
ATOM 1502 N N . PRO A 1 193 ? 13.413 6.591 -28.452 1.00 54.81 193 PRO A N 1
ATOM 1503 C CA . PRO A 1 193 ? 12.429 7.604 -28.854 1.00 54.81 193 PRO A CA 1
ATOM 1504 C C . PRO A 1 193 ? 11.050 7.419 -28.193 1.00 54.81 193 PRO A C 1
ATOM 1506 O O . PRO A 1 193 ? 10.304 8.381 -28.046 1.00 54.81 193 PRO A O 1
ATOM 1509 N N . ASP A 1 194 ? 10.740 6.212 -27.714 1.00 54.22 194 ASP A N 1
ATOM 1510 C CA . ASP A 1 194 ? 9.505 5.903 -26.988 1.00 54.22 194 ASP A CA 1
ATOM 1511 C C . ASP A 1 194 ? 9.432 6.477 -25.561 1.00 54.22 194 ASP A C 1
ATOM 1513 O O . ASP A 1 194 ? 8.338 6.590 -25.012 1.00 54.22 194 ASP A O 1
ATOM 1517 N N . PHE A 1 195 ? 10.560 6.862 -24.956 1.00 55.09 195 PHE A N 1
ATOM 1518 C CA . PHE A 1 195 ? 10.620 7.296 -23.554 1.00 55.09 195 PHE A CA 1
ATOM 1519 C C . PHE A 1 195 ? 10.552 8.816 -23.381 1.00 55.09 195 PHE A C 1
ATOM 1521 O O . PHE A 1 195 ? 10.324 9.290 -22.272 1.00 55.09 195 PHE A O 1
ATOM 1528 N N . HIS A 1 196 ? 10.679 9.593 -24.463 1.00 52.81 196 HIS A N 1
ATOM 1529 C CA . HIS A 1 196 ? 10.549 11.054 -24.405 1.00 52.81 196 HIS A CA 1
ATOM 1530 C C . HIS A 1 196 ? 9.149 11.491 -23.931 1.00 52.81 196 HIS A C 1
ATOM 1532 O O . HIS A 1 196 ? 9.013 12.487 -23.228 1.00 52.81 196 HIS A O 1
ATOM 1538 N N . PHE A 1 197 ? 8.125 10.681 -24.225 1.00 52.81 197 PHE A N 1
ATOM 1539 C CA . PHE A 1 197 ? 6.748 10.871 -23.758 1.00 52.81 197 PHE A CA 1
ATOM 1540 C C . PHE A 1 197 ? 6.533 10.580 -22.264 1.00 52.81 197 PHE A C 1
ATOM 1542 O O . PHE A 1 197 ? 5.493 10.947 -21.731 1.00 52.81 197 PHE A O 1
ATOM 1549 N N . LEU A 1 198 ? 7.463 9.908 -21.575 1.00 54.31 198 LEU A N 1
ATOM 1550 C CA . LEU A 1 198 ? 7.286 9.535 -20.162 1.00 54.31 198 LEU A CA 1
ATOM 1551 C C . LEU A 1 198 ? 7.579 10.689 -19.184 1.00 54.31 198 LEU A C 1
ATOM 1553 O 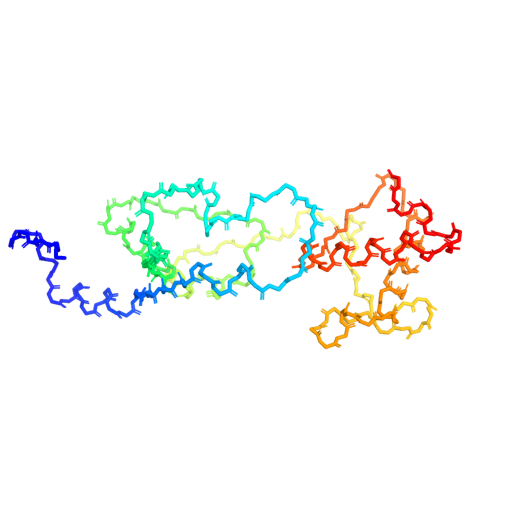O . LEU A 1 198 ? 7.328 10.537 -17.991 1.00 54.31 198 LEU A O 1
ATOM 1557 N N . LEU A 1 199 ? 8.166 11.795 -19.657 1.00 52.16 199 LEU A N 1
ATOM 1558 C CA . LEU A 1 199 ? 8.757 12.849 -18.817 1.00 52.16 199 LEU A CA 1
ATOM 1559 C C . LEU A 1 199 ? 8.226 14.266 -19.098 1.00 52.16 199 LEU A C 1
ATOM 1561 O O . LEU A 1 199 ? 8.738 15.217 -18.506 1.00 52.16 199 LEU A O 1
ATOM 1565 N N . GLN A 1 200 ? 7.237 14.406 -19.985 1.00 45.91 200 GLN A N 1
ATOM 1566 C CA . GLN A 1 200 ? 6.447 15.633 -20.163 1.00 45.91 200 GLN A CA 1
ATOM 1567 C C . GLN A 1 200 ? 5.177 15.568 -19.318 1.00 45.91 200 GLN A C 1
ATOM 1569 O O . GLN A 1 200 ? 4.803 16.628 -18.770 1.00 45.91 200 GLN A O 1
#

Radius of gyration: 25.87 Å; chains: 1; bounding box: 57×36×73 Å

pLDDT: mean 76.21, std 21.05, range [27.39, 94.5]

Organism: Dibothriocephalus latus (NCBI:txid60516)